Protein AF-0000000070301299 (afdb_homodimer)

Nearest PDB structures (foldseek):
  3oa4-assembly1_A-2  TM=9.854E-01  e=1.303E-19  Halalkalibacterium halodurans C-125
  6xbv-assembly1_A-2  TM=9.661E-01  e=1.821E-15  Streptomyces coelicolor A3(2)
  6wf7-assembly1_A  TM=9.642E-01  e=2.446E-15  Streptomyces coelicolor A3(2)
  6xbr-assembly1_A-2  TM=9.654E-01  e=3.283E-15  Streptomyces coelicolor A3(2)
  6bu2-assembly1_A  TM=9.524E-01  e=2.164E-14  Mycobacterium tuberculosis H37Rv

Organism: Porphyromonas gingivalis (strain ATCC BAA-308 / W83) (NCBI:txid242619)

InterPro domains:
  IPR017515 Methylmalonyl-CoA epimerase [TIGR03081] (5-131)
  IPR017515 Methylmalonyl-CoA epimerase [cd07249] (6-132)
  IPR029068 Glyoxalase/Bleomycin resistance protein/Dihydroxybiphenyl dioxygenase [G3DSA:3.10.180.10] (1-133)
  IPR029068 Glyoxalase/Bleomycin resistance protein/Dihydroxybiphenyl dioxygenase [SSF54593] (1-132)
  IPR037523 Vicinal oxygen chelate (VOC), core domain [PS51819] (5-133)
  IPR051785 Methylmalonyl-CoA/ethylmalonyl-CoA epimerase [PTHR43048] (3-133)

Radius of gyration: 17.55 Å; Cα contacts (8 Å, |Δi|>4): 688; chains: 2; bounding box: 42×46×41 Å

Structure (mmCIF, N/CA/C/O backbone):
data_AF-0000000070301299-model_v1
#
loop_
_entity.id
_entity.type
_entity.pdbx_description
1 polymer 'Glyoxalase family protein'
#
loop_
_atom_site.group_PDB
_atom_site.id
_atom_site.type_symbol
_atom_site.label_atom_id
_atom_site.label_alt_id
_atom_site.label_comp_id
_atom_site.label_asym_id
_atom_site.label_entity_id
_atom_site.label_seq_id
_atom_site.pdbx_PDB_ins_code
_atom_site.Cartn_x
_atom_site.Cartn_y
_atom_site.Cartn_z
_atom_site.occupancy
_atom_site.B_iso_or_equiv
_atom_site.auth_seq_id
_atom_site.auth_comp_id
_atom_site.auth_asym_id
_atom_site.auth_atom_id
_atom_site.pdbx_PDB_model_num
ATOM 1 N N . MET A 1 1 ? -4.895 -19.422 0.854 1 90.94 1 MET A N 1
ATOM 2 C CA . MET A 1 1 ? -3.496 -19.125 1.152 1 90.94 1 MET A CA 1
ATOM 3 C C . MET A 1 1 ? -3.348 -18.562 2.561 1 90.94 1 MET A C 1
ATOM 5 O O . MET A 1 1 ? -4.27 -17.938 3.084 1 90.94 1 MET A O 1
ATOM 9 N N . ASN A 1 2 ? -2.285 -18.891 3.268 1 92.25 2 ASN A N 1
ATOM 10 C CA . ASN A 1 2 ? -1.99 -18.359 4.594 1 92.25 2 ASN A CA 1
ATOM 11 C C . ASN A 1 2 ? -0.965 -17.234 4.535 1 92.25 2 ASN A C 1
ATOM 13 O O . ASN A 1 2 ? 0.228 -17.484 4.348 1 92.25 2 ASN A O 1
ATOM 17 N N . LEU A 1 3 ? -1.456 -16.016 4.688 1 97.88 3 LEU A N 1
ATOM 18 C CA . LEU A 1 3 ? -0.578 -14.852 4.672 1 97.88 3 LEU A CA 1
ATOM 19 C C . LEU A 1 3 ? -0.084 -14.523 6.078 1 97.88 3 LEU A C 1
ATOM 21 O O . LEU A 1 3 ? -0.871 -14.508 7.027 1 97.88 3 LEU A O 1
ATOM 25 N N . SER A 1 4 ? 1.164 -14.312 6.242 1 97.88 4 SER A N 1
ATOM 26 C CA . SER A 1 4 ? 1.664 -13.953 7.562 1 97.88 4 SER A CA 1
ATOM 27 C C . SER A 1 4 ? 1.607 -12.445 7.781 1 97.88 4 SER A C 1
ATOM 29 O O . SER A 1 4 ? 1.189 -11.977 8.844 1 97.88 4 SER A O 1
ATOM 31 N N . HIS A 1 5 ? 2.061 -11.625 6.867 1 98.5 5 HIS A N 1
ATOM 32 C CA . HIS A 1 5 ? 2.1 -10.172 6.914 1 98.5 5 HIS A CA 1
ATOM 33 C C . HIS A 1 5 ? 2.33 -9.578 5.527 1 98.5 5 HIS A C 1
ATOM 35 O O . HIS A 1 5 ? 2.5 -10.312 4.555 1 98.5 5 HIS A O 1
ATOM 41 N N . ILE A 1 6 ? 2.119 -8.289 5.395 1 98.81 6 ILE A N 1
ATOM 42 C CA . ILE A 1 6 ? 2.572 -7.594 4.195 1 98.81 6 ILE A CA 1
ATOM 43 C C . ILE A 1 6 ? 4.09 -7.434 4.23 1 98.81 6 ILE A C 1
ATOM 45 O O . ILE A 1 6 ? 4.629 -6.734 5.09 1 98.81 6 ILE A O 1
ATOM 49 N N . GLU A 1 7 ? 4.734 -8.164 3.32 1 98.75 7 GLU A N 1
ATOM 50 C CA . GLU A 1 7 ? 6.195 -8.148 3.291 1 98.75 7 GLU A CA 1
ATOM 51 C C . GLU A 1 7 ? 6.727 -6.785 2.863 1 98.75 7 GLU A C 1
ATOM 53 O O . GLU A 1 7 ? 7.641 -6.242 3.488 1 98.75 7 GLU A O 1
ATOM 58 N N . HIS A 1 8 ? 6.203 -6.25 1.805 1 98.81 8 HIS A N 1
ATOM 59 C CA . HIS A 1 8 ? 6.605 -4.91 1.391 1 98.81 8 HIS A CA 1
ATOM 60 C C . HIS A 1 8 ? 5.555 -4.27 0.489 1 98.81 8 HIS A C 1
ATOM 62 O O . HIS A 1 8 ? 4.695 -4.965 -0.06 1 98.81 8 HIS A O 1
ATOM 68 N N . LEU A 1 9 ? 5.594 -2.945 0.42 1 98.94 9 LEU A N 1
ATOM 69 C CA . LEU A 1 9 ? 4.91 -2.133 -0.582 1 98.94 9 LEU A CA 1
ATOM 70 C C . LEU A 1 9 ? 5.898 -1.609 -1.619 1 98.94 9 LEU A C 1
ATOM 72 O O . LEU A 1 9 ? 6.863 -0.925 -1.273 1 98.94 9 LEU A O 1
ATOM 76 N N . GLY A 1 10 ? 5.672 -1.981 -2.902 1 98.81 10 GLY A N 1
ATOM 77 C CA . GLY A 1 10 ? 6.48 -1.401 -3.965 1 98.81 10 GLY A CA 1
ATOM 78 C C . GLY A 1 10 ? 6.02 -0.015 -4.375 1 98.81 10 GLY A C 1
ATOM 79 O O . GLY A 1 10 ? 4.84 0.194 -4.66 1 98.81 10 GLY A O 1
ATOM 80 N N . ILE A 1 11 ? 6.898 0.906 -4.375 1 98.94 11 ILE A N 1
ATOM 81 C CA . ILE A 1 11 ? 6.625 2.277 -4.789 1 98.94 11 ILE A CA 1
ATOM 82 C C . ILE A 1 11 ? 7.535 2.66 -5.953 1 98.94 11 ILE A C 1
ATOM 84 O O . ILE A 1 11 ? 8.766 2.631 -5.82 1 98.94 11 ILE A O 1
ATOM 88 N N . ALA A 1 12 ? 6.922 2.975 -7.086 1 98.88 12 ALA A N 1
ATOM 89 C CA . ALA A 1 12 ? 7.676 3.393 -8.266 1 98.88 12 ALA A CA 1
ATOM 90 C C . ALA A 1 12 ? 8.117 4.848 -8.148 1 98.88 12 ALA A C 1
ATOM 92 O O . ALA A 1 12 ? 7.289 5.734 -7.914 1 98.88 12 ALA A O 1
ATOM 93 N N . VAL A 1 13 ? 9.344 5.117 -8.25 1 98.88 13 VAL A N 1
ATOM 94 C CA . VAL A 1 13 ? 9.898 6.465 -8.227 1 98.88 13 VAL A CA 1
ATOM 95 C C . VAL A 1 13 ? 10.828 6.668 -9.422 1 98.88 13 VAL A C 1
ATOM 97 O O . VAL A 1 13 ? 11.445 5.719 -9.898 1 98.88 13 VAL A O 1
ATOM 100 N N . LYS A 1 14 ? 10.953 7.906 -9.875 1 98.5 14 LYS A N 1
ATOM 101 C CA . LYS A 1 14 ? 11.867 8.219 -10.969 1 98.5 14 LYS A CA 1
ATOM 102 C C . LYS A 1 14 ? 13.32 8.117 -10.516 1 98.5 14 LYS A C 1
ATOM 104 O O . LYS A 1 14 ? 14.188 7.703 -11.289 1 98.5 14 LYS A O 1
ATOM 109 N N . SER A 1 15 ? 13.547 8.531 -9.273 1 98.69 15 SER A N 1
ATOM 110 C CA . SER A 1 15 ? 14.891 8.562 -8.695 1 98.69 15 SER A CA 1
ATOM 111 C C . SER A 1 15 ? 14.844 8.305 -7.191 1 98.69 15 SER A C 1
ATOM 113 O O . SER A 1 15 ? 14.148 9.008 -6.457 1 98.69 15 SER A O 1
ATOM 115 N N . ILE A 1 16 ? 15.594 7.246 -6.77 1 98.81 16 ILE A N 1
ATOM 116 C CA . ILE A 1 16 ? 15.703 6.949 -5.344 1 98.81 16 ILE A CA 1
ATOM 117 C C . ILE A 1 16 ? 16.359 8.125 -4.621 1 98.81 16 ILE A C 1
ATOM 119 O O . ILE A 1 16 ? 15.891 8.539 -3.557 1 98.81 16 ILE A O 1
ATOM 123 N N . GLU A 1 17 ? 17.344 8.664 -5.223 1 98.5 17 GLU A N 1
ATOM 124 C CA . GLU A 1 17 ? 18.062 9.797 -4.637 1 98.5 17 GLU A CA 1
ATOM 125 C C . GLU A 1 17 ? 17.125 10.977 -4.395 1 98.5 17 GLU A C 1
ATOM 127 O O . GLU A 1 17 ? 17.188 11.625 -3.348 1 98.5 17 GLU A O 1
ATOM 132 N N . GLU A 1 18 ? 16.25 11.227 -5.312 1 98.38 18 GLU A N 1
ATOM 133 C CA . GLU A 1 18 ? 15.328 12.352 -5.207 1 98.38 18 GLU A CA 1
ATOM 134 C C . GLU A 1 18 ? 14.188 12.039 -4.242 1 98.38 18 GLU A C 1
ATOM 136 O O . GLU A 1 18 ? 13.625 12.953 -3.629 1 98.38 18 GLU A O 1
ATOM 141 N N . ALA A 1 19 ? 13.852 10.789 -4.09 1 98.69 19 ALA A N 1
ATOM 142 C CA . ALA A 1 19 ? 12.695 10.391 -3.289 1 98.69 19 ALA A CA 1
ATOM 143 C C . ALA A 1 19 ? 13.07 10.234 -1.818 1 98.69 19 ALA A C 1
ATOM 145 O O . ALA A 1 19 ? 12.266 10.531 -0.93 1 98.69 19 ALA A O 1
ATOM 146 N N . LEU A 1 20 ? 14.297 9.852 -1.502 1 98.62 20 LEU A N 1
ATOM 147 C CA . LEU A 1 20 ? 14.703 9.414 -0.169 1 98.62 20 LEU A CA 1
ATOM 148 C C . LEU A 1 20 ? 14.539 10.547 0.842 1 98.62 20 LEU A C 1
ATOM 150 O O . LEU A 1 20 ? 14.141 10.312 1.984 1 98.62 20 LEU A O 1
ATOM 154 N N . PRO A 1 21 ? 14.781 11.82 0.453 1 98.25 21 PRO A N 1
ATOM 155 C CA . PRO A 1 21 ? 14.625 12.891 1.436 1 98.25 21 PRO A CA 1
ATOM 156 C C . PRO A 1 21 ? 13.211 12.969 2.008 1 98.25 21 PRO A C 1
ATOM 158 O O . PRO A 1 21 ? 13.039 13.25 3.197 1 98.25 21 PRO A O 1
ATOM 161 N N . TYR A 1 22 ? 12.18 12.703 1.26 1 98.69 22 TYR A N 1
ATOM 162 C CA . TYR A 1 22 ? 10.812 12.672 1.784 1 98.69 22 TYR A CA 1
ATOM 163 C C . TYR A 1 22 ? 10.656 11.586 2.836 1 98.69 22 TYR A C 1
ATOM 165 O O . TYR A 1 22 ? 10.125 11.828 3.922 1 98.69 22 TYR A O 1
ATOM 173 N N . TYR A 1 23 ? 11.133 10.414 2.525 1 98.75 23 TYR A N 1
ATOM 174 C CA . TYR A 1 23 ? 10.938 9.273 3.412 1 98.75 23 TYR A CA 1
ATOM 175 C C . TYR A 1 23 ? 11.812 9.391 4.652 1 98.75 23 TYR A C 1
ATOM 177 O O . TYR A 1 23 ? 11.375 9.062 5.762 1 98.75 23 TYR A O 1
ATOM 185 N N . GLU A 1 24 ? 13.047 9.875 4.457 1 98.44 24 GLU A N 1
ATOM 186 C CA . GLU A 1 24 ? 13.977 9.938 5.586 1 98.44 24 GLU A CA 1
ATOM 187 C C . GLU A 1 24 ? 13.75 11.195 6.418 1 98.44 24 GLU A C 1
ATOM 189 O O . GLU A 1 24 ? 13.586 11.117 7.637 1 98.44 24 GLU A O 1
ATOM 194 N N . ASN A 1 25 ? 13.648 12.352 5.766 1 98.12 25 ASN A N 1
ATOM 195 C CA . ASN A 1 25 ? 13.641 13.617 6.492 1 98.12 25 ASN A CA 1
ATOM 196 C C . ASN A 1 25 ? 12.234 14 6.941 1 98.12 25 ASN A C 1
ATOM 198 O O . ASN A 1 25 ? 12.062 14.664 7.969 1 98.12 25 ASN A O 1
ATOM 202 N N . VAL A 1 26 ? 11.25 13.609 6.172 1 98.44 26 VAL A N 1
ATOM 203 C CA . VAL A 1 26 ? 9.891 13.992 6.523 1 98.44 26 VAL A CA 1
ATOM 204 C C . VAL A 1 26 ? 9.242 12.883 7.355 1 98.44 26 VAL A C 1
ATOM 206 O O . VAL A 1 26 ? 8.75 13.133 8.453 1 98.44 26 VAL A O 1
ATOM 209 N N . LEU A 1 27 ? 9.32 11.641 6.887 1 98.56 27 LEU A N 1
ATOM 210 C CA . LEU A 1 27 ? 8.633 10.555 7.57 1 98.56 27 LEU A CA 1
ATOM 211 C C . LEU A 1 27 ? 9.5 9.969 8.68 1 98.56 27 LEU A C 1
ATOM 213 O O . LEU A 1 27 ? 9.016 9.219 9.523 1 98.56 27 LEU A O 1
ATOM 217 N N . GLY A 1 28 ? 10.812 10.273 8.633 1 98.12 28 GLY A N 1
ATOM 218 C CA . GLY A 1 28 ? 11.703 9.852 9.695 1 98.12 28 GLY A CA 1
ATOM 219 C C . GLY A 1 28 ? 12.18 8.414 9.547 1 98.12 28 GLY A C 1
ATOM 220 O O . GLY A 1 28 ? 12.625 7.797 10.508 1 98.12 28 GLY A O 1
ATOM 221 N N . LEU A 1 29 ? 12.055 7.871 8.398 1 98.44 29 LEU A N 1
ATOM 222 C CA . LEU A 1 29 ? 12.477 6.496 8.148 1 98.44 29 LEU A CA 1
ATOM 223 C C . LEU A 1 29 ? 13.969 6.434 7.84 1 98.44 29 LEU A C 1
ATOM 225 O O . LEU A 1 29 ? 14.617 7.469 7.664 1 98.44 29 LEU A O 1
ATOM 229 N N . LYS A 1 30 ? 14.461 5.215 7.922 1 98.19 30 LYS A N 1
ATOM 230 C CA . LYS A 1 30 ? 15.867 4.996 7.598 1 98.19 30 LYS A CA 1
ATOM 231 C C . LYS A 1 30 ? 16.031 3.961 6.492 1 98.19 30 LYS A C 1
ATOM 233 O O . LYS A 1 30 ? 15.578 2.82 6.633 1 98.19 30 LYS A O 1
ATOM 238 N N . CYS A 1 31 ? 16.609 4.398 5.418 1 98.69 31 CYS A N 1
ATOM 239 C CA . CYS A 1 31 ? 16.953 3.451 4.367 1 98.69 31 CYS A CA 1
ATOM 240 C C . CYS A 1 31 ? 18.094 2.541 4.812 1 98.69 31 CYS A C 1
ATOM 242 O O . CYS A 1 31 ? 19.156 3.02 5.219 1 98.69 31 CYS A O 1
ATOM 244 N N . TYR A 1 32 ? 17.922 1.221 4.723 1 98.56 32 TYR A N 1
ATOM 245 C CA . TYR A 1 32 ? 18.953 0.344 5.27 1 98.56 32 TYR A CA 1
ATOM 246 C C . TYR A 1 32 ? 19.656 -0.433 4.16 1 98.56 32 TYR A C 1
ATOM 248 O O . TYR A 1 32 ? 20.672 -1.085 4.402 1 98.56 32 TYR A O 1
ATOM 256 N N . SER A 1 33 ? 19.172 -0.345 2.928 1 98.06 33 SER A N 1
ATOM 257 C CA . SER A 1 33 ? 19.766 -1.084 1.821 1 98.06 33 SER A CA 1
ATOM 258 C C . SER A 1 33 ? 19.359 -0.495 0.476 1 98.06 33 SER A C 1
ATOM 260 O O . SER A 1 33 ? 18.203 -0.068 0.303 1 98.06 33 SER A O 1
ATOM 262 N N . ILE A 1 34 ? 20.25 -0.363 -0.385 1 98 34 ILE A N 1
ATOM 263 C CA . ILE A 1 34 ? 20.016 -0.079 -1.796 1 98 34 ILE A CA 1
ATOM 264 C C . ILE A 1 34 ? 20.672 -1.152 -2.656 1 98 34 ILE A C 1
ATOM 266 O O . ILE A 1 34 ? 21.844 -1.467 -2.471 1 98 34 ILE A O 1
ATOM 270 N N . GLU A 1 35 ? 19.906 -1.698 -3.504 1 96.69 35 GLU A N 1
ATOM 271 C CA . GLU A 1 35 ? 20.438 -2.783 -4.32 1 96.69 35 GLU A CA 1
ATOM 272 C C . GLU A 1 35 ? 19.938 -2.688 -5.758 1 96.69 35 GLU A C 1
ATOM 274 O O . GLU A 1 35 ? 18.875 -2.121 -6.016 1 96.69 35 GLU A O 1
ATOM 279 N N . GLU A 1 36 ? 20.719 -3.217 -6.633 1 96.69 36 GLU A N 1
ATOM 280 C CA . GLU A 1 36 ? 20.281 -3.35 -8.016 1 96.69 36 GLU A CA 1
ATOM 281 C C . GLU A 1 36 ? 19.797 -4.77 -8.312 1 96.69 36 GLU A C 1
ATOM 283 O O . GLU A 1 36 ? 20.406 -5.742 -7.848 1 96.69 36 GLU A O 1
ATOM 288 N N . VAL A 1 37 ? 18.688 -4.828 -9.008 1 95.38 37 VAL A N 1
ATOM 289 C CA . VAL A 1 37 ? 18.156 -6.098 -9.492 1 95.38 37 VAL A CA 1
ATOM 290 C C . VAL A 1 37 ? 18.125 -6.102 -11.016 1 95.38 37 VAL A C 1
ATOM 292 O O . VAL A 1 37 ? 17.078 -5.871 -11.633 1 95.38 37 VAL A O 1
ATOM 295 N N . PRO A 1 38 ? 19.219 -6.516 -11.656 1 95.62 38 PRO A N 1
ATOM 296 C CA . PRO A 1 38 ? 19.375 -6.371 -13.109 1 95.62 38 PRO A CA 1
ATOM 297 C C . PRO A 1 38 ? 18.281 -7.098 -13.891 1 95.62 38 PRO A C 1
ATOM 299 O O . PRO A 1 38 ? 17.781 -6.566 -14.883 1 95.62 38 PRO A O 1
ATOM 302 N N . ASP A 1 39 ? 17.938 -8.219 -13.445 1 93.19 39 ASP A N 1
ATOM 303 C CA . ASP A 1 39 ? 16.953 -9.023 -14.148 1 93.19 39 ASP A CA 1
ATOM 304 C C . ASP A 1 39 ? 15.602 -8.297 -14.219 1 93.19 39 ASP A C 1
ATOM 306 O O . ASP A 1 39 ? 14.836 -8.492 -15.164 1 93.19 39 ASP A O 1
ATOM 310 N N . GLN A 1 40 ? 15.328 -7.445 -13.258 1 94.44 40 GLN A N 1
ATOM 311 C CA . GLN A 1 40 ? 14.078 -6.703 -13.211 1 94.44 40 GLN A CA 1
ATOM 312 C C . GLN A 1 40 ? 14.266 -5.27 -13.703 1 94.44 40 GLN A C 1
ATOM 314 O O . GLN A 1 40 ? 13.305 -4.504 -13.789 1 94.44 40 GLN A O 1
ATOM 319 N N . LYS A 1 41 ? 15.484 -4.93 -14 1 97.62 41 LYS A N 1
ATOM 320 C CA . LYS A 1 41 ? 15.859 -3.617 -14.516 1 97.62 41 LYS A CA 1
ATOM 321 C C . LYS A 1 41 ? 15.453 -2.506 -13.555 1 97.62 41 LYS A C 1
ATOM 323 O O . LYS A 1 41 ? 14.852 -1.509 -13.969 1 97.62 41 LYS A O 1
ATOM 328 N N . VAL A 1 42 ? 15.734 -2.752 -12.266 1 98.38 42 VAL A N 1
ATOM 329 C CA . VAL A 1 42 ? 15.422 -1.737 -11.266 1 98.38 42 VAL A CA 1
ATOM 330 C C . VAL A 1 42 ? 16.562 -1.64 -10.25 1 98.38 42 VAL A C 1
ATOM 332 O O . VAL A 1 42 ? 17.359 -2.564 -10.117 1 98.38 42 VAL A O 1
ATOM 335 N N . ARG A 1 43 ? 16.734 -0.484 -9.641 1 98.5 43 ARG A N 1
ATOM 336 C CA . ARG A 1 43 ? 17.359 -0.292 -8.336 1 98.5 43 ARG A CA 1
ATOM 337 C C . ARG A 1 43 ? 16.312 -0.153 -7.238 1 98.5 43 ARG A C 1
ATOM 339 O O . ARG A 1 43 ? 15.281 0.498 -7.434 1 98.5 43 ARG A O 1
ATOM 346 N N . THR A 1 44 ? 16.562 -0.789 -6.125 1 98.69 44 THR A N 1
ATOM 347 C CA . THR A 1 44 ? 15.57 -0.744 -5.051 1 98.69 44 THR A CA 1
ATOM 348 C C . THR A 1 44 ? 16.188 -0.172 -3.775 1 98.69 44 THR A C 1
ATOM 350 O O . THR A 1 44 ? 17.375 -0.348 -3.521 1 98.69 44 THR A O 1
ATOM 353 N N . ALA A 1 45 ? 15.477 0.576 -3.033 1 98.88 45 ALA A N 1
ATOM 354 C CA . ALA A 1 45 ? 15.789 1.031 -1.681 1 98.88 45 ALA A CA 1
ATOM 355 C C . ALA A 1 45 ? 14.766 0.504 -0.674 1 98.88 45 ALA A C 1
ATOM 357 O O . ALA A 1 45 ? 13.57 0.481 -0.952 1 98.88 45 ALA A O 1
ATOM 358 N N . PHE A 1 46 ? 15.25 0.144 0.513 1 98.88 46 PHE A N 1
ATOM 359 C CA . PHE A 1 46 ? 14.375 -0.49 1.488 1 98.88 46 PHE A CA 1
ATOM 360 C C . PHE A 1 46 ? 14.375 0.285 2.801 1 98.88 46 PHE A C 1
ATOM 362 O O . PHE A 1 46 ? 15.422 0.744 3.258 1 98.88 46 PHE A O 1
ATOM 369 N N . MET A 1 47 ? 13.195 0.464 3.369 1 98.75 47 MET A N 1
ATOM 370 C CA . MET A 1 47 ? 12.945 1.005 4.699 1 98.75 47 MET A CA 1
ATOM 371 C C . MET A 1 47 ? 11.93 0.149 5.449 1 98.75 47 MET A C 1
ATOM 373 O O . MET A 1 47 ? 11.016 -0.412 4.844 1 98.75 47 MET A O 1
ATOM 377 N N . MET A 1 48 ? 12.109 0.08 6.715 1 98.5 48 MET A N 1
ATOM 378 C CA . MET A 1 48 ? 11.188 -0.683 7.547 1 98.5 48 MET A CA 1
ATOM 379 C C . MET A 1 48 ? 10.227 0.245 8.281 1 98.5 48 MET A C 1
ATOM 381 O O . MET A 1 48 ? 10.648 1.258 8.844 1 98.5 48 MET A O 1
ATOM 385 N N . VAL A 1 49 ? 9 -0.044 8.266 1 98.44 49 VAL A N 1
ATOM 386 C CA . VAL A 1 49 ? 7.973 0.611 9.062 1 98.44 49 VAL A CA 1
ATOM 387 C C . VAL A 1 49 ? 7.148 -0.439 9.805 1 98.44 49 VAL A C 1
ATOM 389 O O . VAL A 1 49 ? 6.25 -1.056 9.227 1 98.44 49 VAL A O 1
ATOM 392 N N . GLY A 1 50 ? 7.336 -0.601 11.125 1 98 50 GLY A N 1
ATOM 393 C CA . GLY A 1 50 ? 6.73 -1.732 11.812 1 98 50 GLY A CA 1
ATOM 394 C C . GLY A 1 50 ? 7.125 -3.07 11.219 1 98 50 GLY A C 1
ATOM 395 O O . GLY A 1 50 ? 8.312 -3.381 11.102 1 98 50 GLY A O 1
ATOM 396 N N . GLN A 1 51 ? 6.176 -3.84 10.719 1 98.31 51 GLN A N 1
ATOM 397 C CA . GLN A 1 51 ? 6.406 -5.18 10.195 1 98.31 51 GLN A CA 1
ATOM 398 C C . GLN A 1 51 ? 6.508 -5.164 8.672 1 98.31 51 GLN A C 1
ATOM 400 O O . GLN A 1 51 ? 6.777 -6.195 8.055 1 98.31 51 GLN A O 1
ATOM 405 N N . THR A 1 52 ? 6.281 -4.031 8.055 1 98.75 52 THR A N 1
ATOM 406 C CA . THR A 1 52 ? 6.191 -3.939 6.598 1 98.75 52 THR A CA 1
ATOM 407 C C . THR A 1 52 ? 7.328 -3.092 6.039 1 98.75 52 THR A C 1
ATOM 409 O O . THR A 1 52 ? 7.664 -2.045 6.598 1 98.75 52 THR A O 1
ATOM 412 N N . LYS A 1 53 ? 7.871 -3.529 4.906 1 98.62 53 LYS A N 1
ATOM 413 C CA . LYS A 1 53 ? 8.891 -2.73 4.238 1 98.62 53 LYS A CA 1
ATOM 414 C C . LYS A 1 53 ? 8.273 -1.809 3.189 1 98.62 53 LYS A C 1
ATOM 416 O O . LYS A 1 53 ? 7.301 -2.178 2.529 1 98.62 53 LYS A O 1
ATOM 421 N N . LEU A 1 54 ? 8.828 -0.625 3.061 1 98.88 54 LEU A N 1
ATOM 422 C CA . LEU A 1 54 ? 8.68 0.169 1.845 1 98.88 54 LEU A CA 1
ATOM 423 C C . LEU A 1 54 ? 9.836 -0.099 0.881 1 98.88 54 LEU A C 1
ATOM 425 O O . LEU A 1 54 ? 11 -0.043 1.272 1 98.88 54 LEU A O 1
ATOM 429 N N . GLU A 1 55 ? 9.523 -0.446 -0.293 1 98.88 55 GLU A N 1
ATOM 430 C CA . GLU A 1 55 ? 10.492 -0.678 -1.361 1 98.88 55 GLU A CA 1
ATOM 431 C C . GLU A 1 55 ? 10.352 0.363 -2.469 1 98.88 55 GLU A C 1
ATOM 433 O O . GLU A 1 55 ? 9.391 0.332 -3.238 1 98.88 55 GLU A O 1
ATOM 438 N N . LEU A 1 56 ? 11.289 1.299 -2.52 1 98.88 56 LEU A N 1
ATOM 439 C CA . LEU A 1 56 ? 11.336 2.203 -3.662 1 98.88 56 LEU A CA 1
ATOM 440 C C . LEU A 1 56 ? 11.961 1.518 -4.871 1 98.88 56 LEU A C 1
ATOM 442 O O . LEU A 1 56 ? 12.984 0.835 -4.746 1 98.88 56 LEU A O 1
ATOM 446 N N . LEU A 1 57 ? 11.328 1.65 -6.02 1 98.88 57 LEU A N 1
ATOM 447 C CA . LEU A 1 57 ? 11.797 1.035 -7.254 1 98.88 57 LEU A CA 1
ATOM 448 C C . LEU A 1 57 ? 12.125 2.096 -8.305 1 98.88 57 LEU A C 1
ATOM 450 O O . LEU A 1 57 ? 11.234 2.793 -8.781 1 98.88 57 LEU A O 1
ATOM 454 N N . GLU A 1 58 ? 13.359 2.258 -8.625 1 98.88 58 GLU A N 1
ATOM 455 C CA . GLU A 1 58 ? 13.852 3.129 -9.68 1 98.88 58 GLU A CA 1
ATOM 456 C C . GLU A 1 58 ? 14.219 2.328 -10.93 1 98.88 58 GLU A C 1
ATOM 458 O O . GLU A 1 58 ? 15.055 1.425 -10.875 1 98.88 58 GLU A O 1
ATOM 463 N N . PRO A 1 59 ? 13.547 2.662 -12.07 1 98.81 59 PRO A N 1
ATOM 464 C CA . PRO A 1 59 ? 13.898 1.925 -13.281 1 98.81 59 PRO A CA 1
ATOM 465 C C . PRO A 1 59 ? 15.312 2.229 -13.773 1 98.81 59 PRO A C 1
ATOM 467 O O . PRO A 1 59 ? 15.773 3.371 -13.672 1 98.81 59 PRO A O 1
ATOM 470 N N . THR A 1 60 ? 15.977 1.194 -14.305 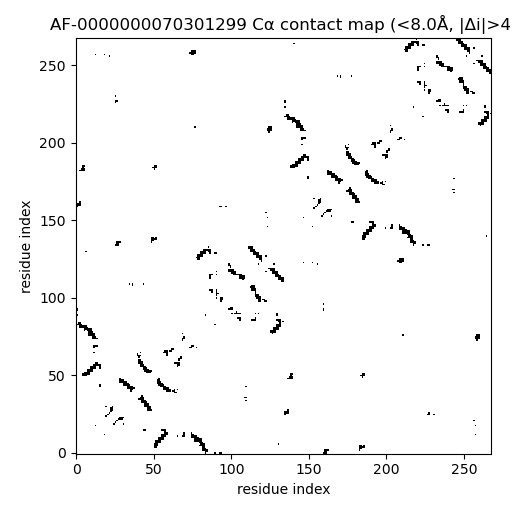1 98.38 60 THR A N 1
ATOM 471 C CA . THR A 1 60 ? 17.312 1.385 -14.836 1 98.38 60 THR A CA 1
ATOM 472 C C . THR A 1 60 ? 17.312 1.32 -16.359 1 98.38 60 THR A C 1
ATOM 474 O O . THR A 1 60 ? 18.359 1.376 -17 1 98.38 60 THR A O 1
ATOM 477 N N . SER A 1 61 ? 16.203 1.087 -16.906 1 97.94 61 SER A N 1
ATOM 478 C CA . SER A 1 61 ? 15.984 1.063 -18.344 1 97.94 61 SER A CA 1
ATOM 479 C C . SER A 1 61 ? 14.555 1.466 -18.703 1 97.94 61 SER A C 1
ATOM 481 O O . SER A 1 61 ? 13.641 1.311 -17.875 1 97.94 61 SER A O 1
ATOM 483 N N . ASP A 1 62 ? 14.344 1.929 -19.906 1 97.12 62 ASP A N 1
ATOM 484 C CA . ASP A 1 62 ? 13 2.283 -20.375 1 97.12 62 ASP A CA 1
ATOM 485 C C . ASP A 1 62 ? 12.133 1.04 -20.547 1 97.12 62 ASP A C 1
ATOM 487 O O . ASP A 1 62 ? 10.906 1.14 -20.641 1 97.12 62 ASP A O 1
ATOM 491 N N . GLU A 1 63 ? 12.789 -0.095 -20.594 1 96.69 63 GLU A N 1
ATOM 492 C CA . GLU A 1 63 ? 12.078 -1.352 -20.812 1 96.69 63 GLU A CA 1
ATOM 493 C C . GLU A 1 63 ? 11.594 -1.938 -19.484 1 96.69 63 GLU A C 1
ATOM 495 O O . GLU A 1 63 ? 10.844 -2.916 -19.484 1 96.69 63 GLU A O 1
ATOM 500 N N . SER A 1 64 ? 11.992 -1.341 -18.438 1 97.19 64 SER A N 1
ATOM 501 C CA . SER A 1 64 ? 11.57 -1.788 -17.125 1 97.19 64 SER A CA 1
ATOM 502 C C . SER A 1 64 ? 10.062 -1.659 -16.953 1 97.19 64 SER A C 1
ATOM 504 O O . SER A 1 64 ? 9.477 -0.641 -17.328 1 97.19 64 SER A O 1
ATOM 506 N N . PRO A 1 65 ? 9.445 -2.701 -16.344 1 96.94 65 PRO A N 1
ATOM 507 C CA . PRO A 1 65 ? 8.023 -2.537 -16.031 1 96.94 65 PRO A CA 1
ATOM 508 C C . PRO A 1 65 ? 7.742 -1.293 -15.195 1 96.94 65 PRO A C 1
ATOM 510 O O . PRO A 1 65 ? 6.691 -0.665 -15.344 1 96.94 65 PRO A O 1
ATOM 513 N N . ILE A 1 66 ? 8.656 -0.887 -14.375 1 98.62 66 ILE A N 1
ATOM 514 C CA . ILE A 1 66 ? 8.508 0.3 -13.539 1 98.62 66 ILE A CA 1
ATOM 515 C C . ILE A 1 66 ? 8.531 1.553 -14.406 1 98.62 66 ILE A C 1
ATOM 517 O O . ILE A 1 66 ? 7.758 2.484 -14.188 1 98.62 66 ILE A O 1
ATOM 521 N N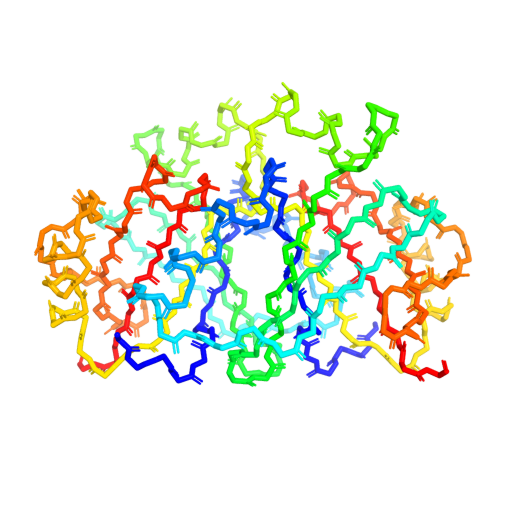 . ALA A 1 67 ? 9.43 1.564 -15.398 1 98.69 67 ALA A N 1
ATOM 522 C CA . ALA A 1 67 ? 9.469 2.697 -16.312 1 98.69 67 ALA A CA 1
ATOM 523 C C . ALA A 1 67 ? 8.141 2.867 -17.047 1 98.69 67 ALA A C 1
ATOM 525 O O . ALA A 1 67 ? 7.625 3.982 -17.156 1 98.69 67 ALA A O 1
ATOM 526 N N . LYS A 1 68 ? 7.621 1.812 -17.484 1 98.19 68 LYS A N 1
ATOM 527 C CA . LYS A 1 68 ? 6.344 1.846 -18.203 1 98.19 68 LYS A CA 1
ATOM 528 C C . LYS A 1 68 ? 5.219 2.314 -17.281 1 98.19 68 LYS A C 1
ATOM 530 O O . LYS A 1 68 ? 4.348 3.08 -17.703 1 98.19 68 LYS A O 1
ATOM 535 N N . PHE A 1 69 ? 5.234 1.836 -16.094 1 98.25 69 PHE A N 1
ATOM 536 C CA . PHE A 1 69 ? 4.25 2.244 -15.109 1 98.25 69 PHE A CA 1
ATOM 537 C C . PHE A 1 69 ? 4.293 3.752 -14.891 1 98.25 69 PHE A C 1
ATOM 539 O O . PHE A 1 69 ? 3.256 4.418 -14.922 1 98.25 69 PHE A O 1
ATOM 546 N N . ILE A 1 70 ? 5.48 4.27 -14.68 1 98.44 70 ILE A N 1
ATOM 547 C CA . ILE A 1 70 ? 5.641 5.691 -14.398 1 98.44 70 ILE A CA 1
ATOM 548 C C . ILE A 1 70 ? 5.184 6.512 -15.602 1 98.44 70 ILE A C 1
ATOM 550 O O . ILE A 1 70 ? 4.547 7.555 -15.445 1 98.44 70 ILE A O 1
ATOM 554 N N . GLU A 1 71 ? 5.5 6.004 -16.734 1 98.19 71 GLU A N 1
ATOM 555 C CA . GLU A 1 71 ? 5.082 6.688 -17.953 1 98.19 71 GLU A CA 1
ATOM 556 C C . GLU A 1 71 ? 3.562 6.77 -18.047 1 98.19 71 GLU A C 1
ATOM 558 O O . GLU A 1 71 ? 3.016 7.805 -18.453 1 98.19 71 GLU A O 1
ATOM 563 N N . LYS A 1 72 ? 2.93 5.762 -17.688 1 96.69 72 LYS A N 1
ATOM 564 C CA . LYS A 1 72 ? 1.483 5.648 -17.859 1 96.69 72 LYS A CA 1
ATOM 565 C C . LYS A 1 72 ? 0.742 6.316 -16.703 1 96.69 72 LYS A C 1
ATOM 567 O O . LYS A 1 72 ? -0.297 6.949 -16.906 1 96.69 72 LYS A O 1
ATOM 572 N N . ARG A 1 73 ? 1.289 6.246 -15.438 1 96.56 73 ARG A N 1
ATOM 573 C CA . ARG A 1 73 ? 0.482 6.586 -14.273 1 96.56 73 ARG A CA 1
ATOM 574 C C . ARG A 1 73 ? 1.183 7.625 -13.406 1 96.56 73 ARG A C 1
ATOM 576 O O . ARG A 1 73 ? 0.575 8.195 -12.492 1 96.56 73 ARG A O 1
ATOM 583 N N . GLY A 1 74 ? 2.461 7.898 -13.742 1 97.81 74 GLY A N 1
ATOM 584 C CA . GLY A 1 74 ? 3.264 8.695 -12.828 1 97.81 74 GLY A CA 1
ATOM 585 C C . GLY A 1 74 ? 3.818 7.887 -11.672 1 97.81 74 GLY A C 1
ATOM 586 O O . GLY A 1 74 ? 3.553 6.688 -11.555 1 97.81 74 GLY A O 1
ATOM 587 N N . GLU A 1 75 ? 4.66 8.508 -10.844 1 98.69 75 GLU A N 1
ATOM 588 C CA . GLU A 1 75 ? 5.188 7.867 -9.641 1 98.69 75 GLU A CA 1
ATOM 589 C C . GLU A 1 75 ? 4.062 7.508 -8.672 1 98.69 75 GLU A C 1
ATOM 591 O O . GLU A 1 75 ? 2.994 8.125 -8.703 1 98.69 75 GLU A O 1
ATOM 596 N N . GLY A 1 76 ? 4.336 6.484 -7.824 1 98.56 76 GLY A N 1
ATOM 597 C CA . GLY A 1 76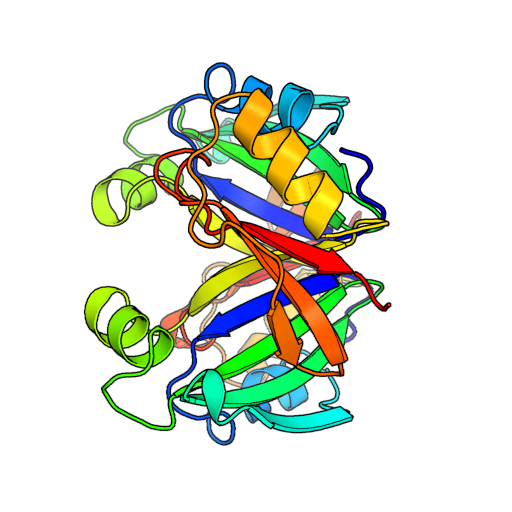 ? 3.334 6.117 -6.84 1 98.56 76 GLY A CA 1
ATOM 598 C C . GLY A 1 76 ? 3.365 4.645 -6.477 1 98.56 76 GLY A C 1
ATOM 599 O O . GLY A 1 76 ? 4.316 3.936 -6.82 1 98.56 76 GLY A O 1
ATOM 600 N N . ILE A 1 77 ? 2.354 4.184 -5.754 1 98.81 77 ILE A N 1
ATOM 601 C CA . ILE A 1 77 ? 2.305 2.814 -5.254 1 98.81 77 ILE A CA 1
ATOM 602 C C . ILE A 1 77 ? 2.098 1.845 -6.414 1 98.81 77 ILE A C 1
ATOM 604 O O . ILE A 1 77 ? 1.149 1.988 -7.191 1 98.81 77 ILE A O 1
ATOM 608 N N . HIS A 1 78 ? 2.986 0.881 -6.492 1 98.75 78 HIS A N 1
ATOM 609 C CA . HIS A 1 78 ? 3.008 -0.031 -7.633 1 98.75 78 HIS A CA 1
ATOM 610 C C . HIS A 1 78 ? 2.352 -1.362 -7.285 1 98.75 78 HIS A C 1
ATOM 612 O O . HIS A 1 78 ? 1.548 -1.884 -8.062 1 98.75 78 HIS A O 1
ATOM 618 N N . HIS A 1 79 ? 2.715 -1.933 -6.105 1 98.88 79 HIS A N 1
ATOM 619 C CA . HIS A 1 79 ? 2.162 -3.24 -5.773 1 98.88 79 HIS A CA 1
ATOM 620 C C . HIS A 1 79 ? 2.201 -3.486 -4.266 1 98.88 79 HIS A C 1
ATOM 622 O O . HIS A 1 79 ? 2.852 -2.742 -3.529 1 98.88 79 HIS A O 1
ATOM 628 N N . ILE A 1 80 ? 1.428 -4.453 -3.846 1 98.94 80 ILE A N 1
ATOM 629 C CA . ILE A 1 80 ? 1.479 -5.004 -2.496 1 98.94 80 ILE A CA 1
ATOM 630 C C . ILE A 1 80 ? 2.055 -6.418 -2.533 1 98.94 80 ILE A C 1
ATOM 632 O O . ILE A 1 80 ? 1.619 -7.25 -3.332 1 98.94 80 ILE A O 1
ATOM 636 N N . ALA A 1 81 ? 3.023 -6.699 -1.687 1 98.88 81 ALA A N 1
ATOM 637 C CA . ALA A 1 81 ? 3.605 -8.031 -1.587 1 98.88 81 ALA A CA 1
ATOM 638 C C . ALA A 1 81 ? 3.209 -8.711 -0.278 1 98.88 81 ALA A C 1
ATOM 640 O O . ALA A 1 81 ? 3.516 -8.203 0.806 1 98.88 81 ALA A O 1
ATOM 641 N N . PHE A 1 82 ? 2.58 -9.852 -0.402 1 98.88 82 PHE A N 1
ATOM 642 C CA . PHE A 1 82 ? 2.174 -10.633 0.765 1 98.88 82 PHE A CA 1
ATOM 643 C C . PHE A 1 82 ? 3.143 -11.781 1.016 1 98.88 82 PHE A C 1
ATOM 645 O O . PHE A 1 82 ? 3.512 -12.5 0.086 1 98.88 82 PHE A O 1
ATOM 652 N N . CYS A 1 83 ? 3.52 -11.93 2.26 1 98.75 83 CYS A N 1
ATOM 653 C CA . CYS A 1 83 ? 4.418 -13.016 2.623 1 98.75 83 CYS A CA 1
ATOM 654 C C . CYS A 1 83 ? 3.645 -14.312 2.842 1 98.75 83 CYS A C 1
ATOM 656 O O . CYS A 1 83 ? 2.662 -14.336 3.588 1 98.75 83 CYS A O 1
ATOM 658 N N . VAL A 1 84 ? 4.086 -15.352 2.166 1 98.62 84 VAL A N 1
ATOM 659 C CA . VAL A 1 84 ? 3.5 -16.688 2.27 1 98.62 84 VAL A CA 1
ATOM 660 C C . VAL A 1 84 ? 4.586 -17.703 2.609 1 98.62 84 VAL A C 1
ATOM 662 O O . VAL A 1 84 ? 5.773 -17.375 2.621 1 98.62 84 VAL A O 1
ATOM 665 N N . GLU A 1 85 ? 4.156 -18.875 2.99 1 97.94 85 GLU A N 1
ATOM 666 C CA . GLU A 1 85 ? 5.117 -19.922 3.332 1 97.94 85 GLU A CA 1
ATOM 667 C C . GLU A 1 85 ? 5.875 -20.406 2.1 1 97.94 85 GLU A C 1
ATOM 669 O O . GLU A 1 85 ? 7.082 -20.656 2.166 1 97.94 85 GLU A O 1
ATOM 674 N N . ASP A 1 86 ? 5.227 -20.578 0.977 1 98.19 86 ASP A N 1
ATOM 675 C CA . ASP A 1 86 ? 5.781 -21.047 -0.296 1 98.19 86 ASP A CA 1
ATOM 676 C C . ASP A 1 86 ? 5.109 -20.328 -1.471 1 98.19 86 ASP A C 1
ATOM 678 O O . ASP A 1 86 ? 3.92 -20.531 -1.725 1 98.19 86 ASP A O 1
ATOM 682 N N . ALA A 1 87 ? 5.891 -19.578 -2.201 1 98.5 87 ALA A N 1
ATOM 683 C CA . ALA A 1 87 ? 5.355 -18.75 -3.279 1 98.5 87 ALA A CA 1
ATOM 684 C C . ALA A 1 87 ? 4.777 -19.609 -4.398 1 98.5 87 ALA A C 1
ATOM 686 O O . ALA A 1 87 ? 3.742 -19.281 -4.977 1 98.5 87 ALA A O 1
ATOM 687 N N . ASN A 1 88 ? 5.422 -20.703 -4.695 1 98.56 88 ASN A N 1
ATOM 688 C CA . ASN A 1 88 ? 4.91 -21.594 -5.734 1 98.56 88 ASN A CA 1
ATOM 689 C C . ASN A 1 88 ? 3.555 -22.188 -5.352 1 98.56 88 ASN A C 1
ATOM 691 O O . ASN A 1 88 ? 2.643 -22.25 -6.18 1 98.56 88 ASN A O 1
ATOM 695 N N . GLU A 1 89 ? 3.447 -22.578 -4.18 1 98.44 89 GLU A N 1
ATOM 696 C CA . GLU A 1 89 ? 2.176 -23.109 -3.703 1 98.44 89 GLU A CA 1
ATOM 697 C C . GLU A 1 89 ? 1.086 -22.047 -3.723 1 98.44 89 GLU A C 1
ATOM 699 O O . GLU A 1 89 ? -0.065 -22.328 -4.059 1 98.44 89 GLU A O 1
ATOM 704 N N . ALA A 1 90 ? 1.453 -20.875 -3.34 1 98.56 90 ALA A N 1
ATOM 705 C CA . ALA A 1 90 ? 0.495 -19.766 -3.344 1 98.56 90 ALA A CA 1
ATOM 706 C C . ALA A 1 90 ? 0.006 -19.469 -4.758 1 98.56 90 ALA A C 1
ATOM 708 O O . ALA A 1 90 ? -1.189 -19.25 -4.977 1 98.56 90 ALA A O 1
ATOM 709 N N . LEU A 1 91 ? 0.93 -19.422 -5.715 1 98.69 91 LEU A N 1
ATOM 710 C CA . LEU A 1 91 ? 0.571 -19.188 -7.109 1 98.69 91 LEU A CA 1
ATOM 711 C C . LEU A 1 91 ? -0.381 -20.281 -7.609 1 98.69 91 LEU A C 1
ATOM 713 O O . LEU A 1 91 ? -1.402 -19.969 -8.227 1 98.69 91 LEU A O 1
ATOM 717 N N . ALA A 1 92 ? -0.052 -21.469 -7.301 1 98.56 92 ALA A N 1
ATOM 718 C CA . ALA A 1 92 ? -0.893 -22.594 -7.719 1 98.56 92 ALA A CA 1
ATOM 719 C C . ALA A 1 92 ? -2.283 -22.5 -7.098 1 98.56 92 ALA A C 1
ATOM 721 O O . ALA A 1 92 ? -3.289 -22.734 -7.766 1 98.56 92 ALA A O 1
ATOM 722 N N . ASP A 1 93 ? -2.303 -22.188 -5.879 1 98.5 93 ASP A N 1
ATOM 723 C CA . ASP A 1 93 ? -3.572 -22.031 -5.176 1 98.5 93 ASP A CA 1
ATOM 724 C C . ASP A 1 93 ? -4.422 -20.922 -5.801 1 98.5 93 ASP A C 1
ATOM 726 O O . ASP A 1 93 ? -5.617 -21.125 -6.043 1 98.5 93 ASP A O 1
ATOM 730 N N . ALA A 1 94 ? -3.873 -19.766 -6.066 1 98.62 94 ALA A N 1
ATOM 731 C CA . ALA A 1 94 ? -4.578 -18.656 -6.703 1 98.62 94 ALA A CA 1
ATOM 732 C C . ALA A 1 94 ? -5.129 -19.078 -8.062 1 98.62 94 ALA A C 1
ATOM 734 O O . ALA A 1 94 ? -6.285 -18.781 -8.391 1 98.62 94 ALA A O 1
ATOM 735 N N . ALA A 1 95 ? -4.293 -19.75 -8.812 1 98.56 95 ALA A N 1
ATOM 736 C CA . ALA A 1 95 ? -4.719 -20.203 -10.133 1 98.56 95 ALA A CA 1
ATOM 737 C C . ALA A 1 95 ? -5.914 -21.141 -10.023 1 98.56 95 ALA A C 1
ATOM 739 O O . ALA A 1 95 ? -6.867 -21.047 -10.805 1 98.56 95 ALA A O 1
ATOM 740 N N . SER A 1 96 ? -5.867 -22.031 -9.109 1 98.38 96 SER A N 1
ATOM 741 C CA . SER A 1 96 ? -6.938 -23 -8.93 1 98.38 96 SER A CA 1
ATOM 742 C C . SER A 1 96 ? -8.25 -22.328 -8.555 1 98.38 96 SER A C 1
ATOM 744 O O . SER A 1 96 ? -9.328 -22.906 -8.727 1 98.38 96 SER A O 1
ATOM 746 N N . LYS A 1 97 ? -8.141 -21.141 -8.102 1 98.31 97 LYS A N 1
ATOM 747 C CA . LYS A 1 97 ? -9.32 -20.375 -7.676 1 98.31 97 LYS A CA 1
ATOM 748 C C . LYS A 1 97 ? -9.727 -19.359 -8.734 1 98.31 97 LYS A C 1
ATOM 750 O O . LYS A 1 97 ? -10.492 -18.438 -8.445 1 98.31 97 LYS A O 1
ATOM 755 N N . GLY A 1 98 ? -9.078 -19.391 -9.867 1 98 98 GLY A N 1
ATOM 756 C CA . GLY A 1 98 ? -9.531 -18.625 -11.016 1 98 98 GLY A CA 1
ATOM 757 C C . GLY A 1 98 ? -8.781 -17.312 -11.188 1 98 98 GLY A C 1
ATOM 758 O O . GLY A 1 98 ? -9.18 -16.469 -11.992 1 98 98 GLY A O 1
ATOM 759 N N . ILE A 1 99 ? -7.766 -17.109 -10.445 1 98.62 99 ILE A N 1
ATOM 760 C CA . ILE A 1 99 ? -6.98 -15.883 -10.555 1 98.62 99 ILE A CA 1
ATOM 761 C C . ILE A 1 99 ? -5.992 -16.016 -11.711 1 98.62 99 ILE A C 1
ATOM 763 O O . ILE A 1 99 ? -5.305 -17.031 -11.844 1 98.62 99 ILE A O 1
ATOM 767 N N . LYS A 1 100 ? -6 -14.961 -12.562 1 98.62 100 LYS A N 1
ATOM 768 C CA . LYS A 1 100 ? -4.988 -14.906 -13.609 1 98.62 100 LYS A CA 1
ATOM 769 C C . LYS A 1 100 ? -3.613 -14.578 -13.039 1 98.62 100 LYS A C 1
ATOM 771 O O . LYS A 1 100 ? -3.475 -13.656 -12.234 1 98.62 100 LYS A O 1
ATOM 776 N N . LEU A 1 101 ? -2.641 -15.391 -13.5 1 98.62 101 LEU A N 1
ATOM 777 C CA . LEU A 1 101 ? -1.278 -15.203 -13.016 1 98.62 101 LEU A CA 1
ATOM 778 C C . LEU A 1 101 ? -0.436 -14.438 -14.023 1 98.62 101 LEU A C 1
ATOM 780 O O . LEU A 1 101 ? -0.609 -14.609 -15.234 1 98.62 101 LEU A O 1
ATOM 784 N N . ILE A 1 102 ? 0.44 -13.609 -13.562 1 98.12 102 ILE A N 1
ATOM 785 C CA . ILE A 1 102 ? 1.497 -13.07 -14.406 1 98.12 102 ILE A CA 1
ATOM 786 C C . ILE A 1 102 ? 2.68 -14.031 -14.438 1 98.12 102 ILE A C 1
ATOM 788 O O . ILE A 1 102 ? 3.256 -14.289 -15.5 1 98.12 102 ILE A O 1
ATOM 792 N N . ASP A 1 103 ? 3.012 -14.539 -13.219 1 97.75 103 ASP A N 1
ATOM 793 C CA . ASP A 1 103 ? 4.078 -15.523 -13.086 1 97.75 103 ASP A CA 1
ATOM 794 C C . ASP A 1 103 ? 3.516 -16.906 -12.781 1 97.75 103 ASP A C 1
ATOM 796 O O . ASP A 1 103 ? 2.939 -17.125 -11.711 1 97.75 103 ASP A O 1
ATOM 800 N N . GLU A 1 104 ? 3.797 -17.859 -13.633 1 97.62 104 GLU A N 1
ATOM 801 C CA . GLU A 1 104 ? 3.32 -19.219 -13.406 1 97.62 104 GLU A CA 1
ATOM 802 C C . GLU A 1 104 ? 4.16 -19.922 -12.352 1 97.62 104 GLU A C 1
ATOM 804 O O . GLU A 1 104 ? 3.684 -20.844 -11.68 1 97.62 104 GLU A O 1
ATOM 809 N N . LYS A 1 105 ? 5.383 -19.531 -12.273 1 98.06 105 LYS A N 1
ATOM 810 C CA . LYS A 1 105 ? 6.305 -20.016 -11.25 1 98.06 105 LYS A CA 1
ATOM 811 C C . LYS A 1 105 ? 7.004 -18.844 -10.555 1 98.06 105 LYS A C 1
ATOM 813 O O . LYS A 1 105 ? 7.207 -17.797 -11.148 1 98.06 105 LYS A O 1
ATOM 818 N N . ALA A 1 106 ? 7.336 -19.156 -9.312 1 97.88 106 ALA A N 1
ATOM 819 C CA . ALA A 1 106 ? 8.07 -18.125 -8.586 1 97.88 106 ALA A CA 1
ATOM 820 C C . ALA A 1 106 ? 9.438 -17.875 -9.211 1 97.88 106 ALA A C 1
ATOM 822 O O . ALA A 1 106 ? 10.008 -18.766 -9.844 1 97.88 106 ALA A O 1
ATOM 823 N N . ARG A 1 107 ? 9.898 -16.719 -9.125 1 96.62 107 ARG A N 1
ATOM 824 C CA . ARG A 1 107 ? 11.242 -16.328 -9.555 1 96.62 107 ARG A CA 1
ATOM 825 C C . ARG A 1 107 ? 11.945 -15.516 -8.461 1 96.62 107 ARG A C 1
ATOM 827 O O . ARG A 1 107 ? 11.32 -15.133 -7.469 1 96.62 107 ARG A O 1
ATOM 834 N N . LYS A 1 108 ? 13.211 -15.266 -8.672 1 94.94 108 LYS A N 1
ATOM 835 C CA . LYS A 1 108 ? 13.992 -14.539 -7.676 1 94.94 108 LYS A CA 1
ATOM 836 C C . LYS A 1 108 ? 13.664 -13.055 -7.695 1 94.94 108 LYS A C 1
ATOM 838 O O . LYS A 1 108 ? 13.516 -12.453 -8.766 1 94.94 108 LYS A O 1
ATOM 843 N N . GLY A 1 109 ? 13.539 -12.5 -6.484 1 93.75 109 GLY A N 1
ATOM 844 C CA . GLY A 1 109 ? 13.336 -11.07 -6.316 1 93.75 109 GLY A CA 1
ATOM 845 C C . GLY A 1 109 ? 14.414 -10.414 -5.469 1 93.75 109 GLY A C 1
ATOM 846 O O . GLY A 1 109 ? 15.5 -10.969 -5.289 1 93.75 109 GLY A O 1
ATOM 847 N N . ALA A 1 110 ? 14.156 -9.219 -5.148 1 93.06 110 ALA A N 1
ATOM 848 C CA . ALA A 1 110 ? 15.094 -8.469 -4.312 1 93.06 110 ALA A CA 1
ATOM 849 C C . ALA A 1 110 ? 15.25 -9.133 -2.945 1 93.06 110 ALA A C 1
ATOM 851 O O . ALA A 1 110 ? 14.398 -9.906 -2.521 1 93.06 110 ALA A O 1
ATOM 852 N N . GLU A 1 111 ? 16.391 -8.945 -2.346 1 95.31 111 GLU A N 1
ATOM 853 C CA . GLU A 1 111 ? 16.734 -9.391 -0.996 1 95.31 111 GLU A CA 1
ATOM 854 C C . GLU A 1 111 ? 16.609 -10.906 -0.864 1 95.31 111 GLU A C 1
ATOM 856 O O . GLU A 1 111 ? 16.297 -11.414 0.214 1 95.31 111 GLU A O 1
ATOM 861 N N . GLY A 1 112 ? 16.656 -11.656 -1.994 1 92.19 112 GLY A N 1
ATOM 862 C CA . GLY A 1 112 ? 16.688 -13.117 -1.983 1 92.19 112 GLY A CA 1
ATOM 863 C C . GLY A 1 112 ? 15.312 -13.742 -1.876 1 92.19 112 GLY A C 1
ATOM 864 O O . GLY A 1 112 ? 15.188 -14.945 -1.642 1 92.19 112 GLY A O 1
ATOM 865 N N . LEU A 1 113 ? 14.305 -13 -2 1 96.25 113 LEU A N 1
ATOM 866 C CA . LEU A 1 113 ? 12.945 -13.523 -1.945 1 96.25 113 LEU A CA 1
ATOM 867 C C . LEU A 1 113 ? 12.617 -14.312 -3.211 1 96.25 113 LEU A C 1
ATOM 869 O O . LEU A 1 113 ? 13.164 -14.031 -4.281 1 96.25 113 LEU A O 1
ATOM 873 N N . ASN A 1 114 ? 11.828 -15.32 -3.064 1 98 114 ASN A N 1
ATOM 874 C CA . ASN A 1 114 ? 11.062 -15.844 -4.191 1 98 114 ASN A CA 1
ATOM 875 C C . ASN A 1 114 ? 9.734 -15.102 -4.352 1 98 114 ASN A C 1
ATOM 877 O O . ASN A 1 114 ? 9 -14.922 -3.379 1 98 114 ASN A O 1
ATOM 881 N N . ILE A 1 115 ? 9.492 -14.727 -5.598 1 98.25 115 ILE A N 1
ATOM 882 C CA . ILE A 1 115 ? 8.312 -13.883 -5.758 1 98.25 115 ILE A CA 1
ATOM 883 C C . ILE A 1 115 ? 7.496 -14.359 -6.957 1 98.25 115 ILE A C 1
ATOM 885 O O . ILE A 1 115 ? 8.016 -15.031 -7.848 1 98.25 115 ILE A O 1
ATOM 889 N N . GLY A 1 116 ? 6.195 -14.039 -6.969 1 98.5 116 GLY A N 1
ATOM 890 C CA . GLY A 1 116 ? 5.277 -14.164 -8.094 1 98.5 116 GLY A CA 1
ATOM 891 C C . GLY A 1 116 ? 4.145 -13.156 -8.055 1 98.5 116 GLY A C 1
ATOM 892 O O . GLY A 1 116 ? 3.68 -12.781 -6.98 1 98.5 116 GLY A O 1
ATOM 893 N N . PHE A 1 117 ? 3.693 -12.805 -9.305 1 98.75 117 PHE A N 1
ATOM 894 C CA . PHE A 1 117 ? 2.682 -11.758 -9.391 1 98.75 117 PHE A CA 1
ATOM 895 C C . PHE A 1 117 ? 1.361 -12.32 -9.898 1 98.75 117 PHE A C 1
ATOM 897 O O . PHE A 1 117 ? 1.349 -13.172 -10.797 1 98.75 117 PHE A O 1
ATOM 904 N N . LEU A 1 118 ? 0.304 -11.836 -9.281 1 98.81 118 LEU A N 1
ATOM 905 C CA . LEU A 1 118 ? -1.063 -12.023 -9.75 1 98.81 118 LEU A CA 1
ATOM 906 C C . LEU A 1 118 ? -1.509 -10.836 -10.602 1 98.81 118 LEU A C 1
ATOM 908 O O . LEU A 1 118 ? -1.197 -9.688 -10.281 1 98.81 118 LEU A O 1
ATOM 912 N N . HIS A 1 119 ? -2.287 -11.078 -11.617 1 98.38 119 HIS A N 1
ATOM 913 C CA . HIS A 1 119 ? -2.67 -10.047 -12.578 1 98.38 119 HIS A CA 1
ATOM 914 C C . HIS A 1 119 ? -3.76 -9.141 -12.016 1 98.38 119 HIS A C 1
ATOM 916 O O . HIS A 1 119 ? -4.781 -9.625 -11.523 1 98.38 119 HIS A O 1
ATOM 922 N N . PRO A 1 120 ? -3.635 -7.836 -12.172 1 98.12 120 PRO A N 1
ATOM 923 C CA . PRO A 1 120 ? -4.578 -6.891 -11.57 1 98.12 120 PRO A CA 1
ATOM 924 C C . PRO A 1 120 ? -6 -7.051 -12.102 1 98.12 120 PRO A C 1
ATOM 926 O O . PRO A 1 120 ? -6.965 -6.703 -11.414 1 98.12 120 PRO A O 1
ATOM 929 N N . LYS A 1 121 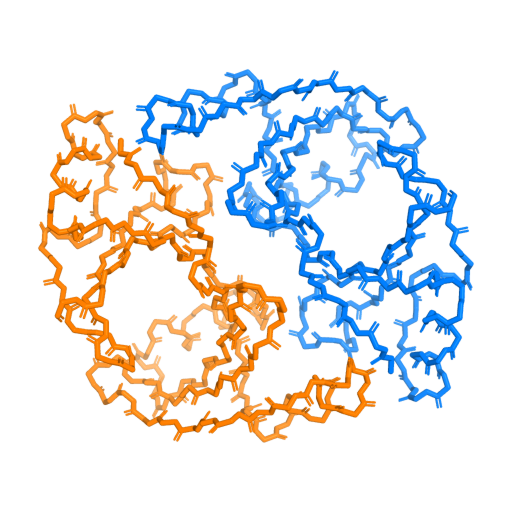? -6.117 -7.586 -13.273 1 96.88 121 LYS A N 1
ATOM 930 C CA . LYS A 1 121 ? -7.445 -7.789 -13.844 1 96.88 121 LYS A CA 1
ATOM 931 C C . LYS A 1 121 ? -8.266 -8.766 -13.008 1 96.88 121 LYS A C 1
ATOM 933 O O . LYS A 1 121 ? -9.492 -8.75 -13.055 1 96.88 121 LYS A O 1
ATOM 938 N N . SER A 1 122 ? -7.551 -9.578 -12.234 1 97.88 122 SER A N 1
ATOM 939 C CA . SER A 1 122 ? -8.258 -10.57 -11.43 1 97.88 122 SER A CA 1
ATOM 940 C C . SER A 1 122 ? -8.156 -10.258 -9.945 1 97.88 122 SER A C 1
ATOM 942 O O . SER A 1 122 ? -8.578 -11.055 -9.102 1 97.88 122 SER A O 1
ATOM 944 N N . THR A 1 123 ? -7.562 -9.148 -9.609 1 98.31 123 THR A N 1
ATOM 945 C CA . THR A 1 123 ? -7.352 -8.812 -8.203 1 98.31 123 THR A CA 1
ATOM 946 C C . THR A 1 123 ? -7.848 -7.398 -7.91 1 98.31 123 THR A C 1
ATOM 948 O O . THR A 1 123 ? -7.223 -6.664 -7.145 1 98.31 123 THR A O 1
ATOM 951 N N . MET A 1 124 ? -8.906 -6.973 -8.609 1 96.19 124 MET A N 1
ATOM 952 C CA . MET A 1 124 ? -9.562 -5.688 -8.383 1 96.19 124 MET A CA 1
ATOM 953 C C . MET A 1 124 ? -8.594 -4.531 -8.594 1 96.19 124 MET A C 1
ATOM 955 O O . MET A 1 124 ? -8.555 -3.594 -7.793 1 96.19 124 MET A O 1
ATOM 959 N N . GLY A 1 125 ? -7.77 -4.645 -9.547 1 97.94 125 GLY A N 1
ATOM 960 C CA . GLY A 1 125 ? -6.902 -3.551 -9.953 1 97.94 125 GLY A CA 1
ATOM 961 C C . GLY A 1 125 ? -5.617 -3.477 -9.148 1 97.94 125 GLY A C 1
ATOM 962 O O . GLY A 1 125 ? -4.766 -2.625 -9.406 1 97.94 125 GLY A O 1
ATOM 963 N N . VAL A 1 126 ? -5.426 -4.316 -8.156 1 98.69 126 VAL A N 1
ATOM 964 C CA . VAL A 1 126 ? -4.242 -4.312 -7.309 1 98.69 126 VAL A CA 1
ATOM 965 C C . VAL A 1 126 ? -3.205 -5.285 -7.859 1 98.69 126 VAL A C 1
ATOM 967 O O . VAL A 1 126 ? -3.471 -6.484 -7.977 1 98.69 126 VAL A O 1
ATOM 970 N N . LEU A 1 127 ? -2.035 -4.766 -8.258 1 98.81 127 LEU A N 1
ATOM 971 C CA . LEU A 1 127 ? -0.929 -5.668 -8.555 1 98.81 127 LEU A CA 1
ATOM 972 C C . LEU A 1 127 ? -0.434 -6.359 -7.293 1 98.81 127 LEU A C 1
ATOM 974 O O . LEU A 1 127 ? 0.182 -5.723 -6.434 1 98.81 127 LEU A O 1
ATOM 978 N N . THR A 1 128 ? -0.753 -7.668 -7.215 1 98.88 128 THR A N 1
ATOM 979 C CA . THR A 1 128 ? -0.49 -8.438 -6.004 1 98.88 128 THR A CA 1
ATOM 980 C C . THR A 1 128 ? 0.739 -9.32 -6.18 1 98.88 128 THR A C 1
ATOM 982 O O . THR A 1 128 ? 0.858 -10.031 -7.176 1 98.88 128 THR A O 1
ATOM 985 N N . GLU A 1 129 ? 1.665 -9.211 -5.27 1 98.81 129 GLU A N 1
ATOM 986 C CA . GLU A 1 129 ? 2.838 -10.078 -5.207 1 98.81 129 GLU A CA 1
ATOM 987 C C . GLU A 1 129 ? 2.74 -11.055 -4.039 1 98.81 129 GLU A C 1
ATOM 989 O O . GLU A 1 129 ? 2.344 -10.672 -2.934 1 98.81 129 GLU A O 1
ATOM 994 N N . VAL A 1 130 ? 2.992 -12.344 -4.316 1 98.81 130 VAL A N 1
ATOM 995 C CA . VAL A 1 130 ? 3.25 -13.297 -3.238 1 98.81 130 VAL A CA 1
ATOM 996 C C . VAL A 1 130 ? 4.746 -13.586 -3.146 1 98.81 130 VAL A C 1
ATOM 998 O O . VAL A 1 130 ? 5.43 -13.672 -4.168 1 98.81 130 VAL A O 1
ATOM 1001 N N . CYS A 1 131 ? 5.266 -13.695 -1.876 1 98.62 131 CYS A N 1
ATOM 1002 C CA . CYS A 1 131 ? 6.703 -13.906 -1.749 1 98.62 131 CYS A CA 1
ATOM 1003 C C . CYS A 1 131 ? 7.027 -14.758 -0.529 1 98.62 131 CYS A C 1
ATOM 1005 O O . CYS A 1 131 ? 6.242 -14.82 0.419 1 98.62 131 CYS A O 1
ATOM 1007 N N . ASP A 1 132 ? 8.125 -15.484 -0.601 1 98.12 132 ASP A N 1
ATOM 1008 C CA . ASP A 1 132 ? 8.648 -16.281 0.509 1 98.12 132 ASP A CA 1
ATOM 1009 C C . ASP A 1 132 ? 10.164 -16.125 0.62 1 98.12 132 ASP A C 1
ATOM 1011 O O . ASP A 1 132 ? 10.797 -15.523 -0.253 1 98.12 132 ASP A O 1
ATOM 1015 N N . HIS A 1 133 ? 10.789 -16.375 1.882 1 88.94 133 HIS A N 1
ATOM 1016 C CA . HIS A 1 133 ? 12.211 -16.203 2.154 1 88.94 133 HIS A CA 1
ATOM 1017 C C . HIS A 1 133 ? 12.969 -17.5 1.901 1 88.94 133 HIS A C 1
ATOM 1019 O O . HIS A 1 133 ? 14.18 -17.578 2.15 1 88.94 133 HIS A O 1
ATOM 1025 N N . LYS A 1 134 ? 12.586 -18.406 1.099 1 71.25 134 LYS A N 1
ATOM 1026 C CA . LYS A 1 134 ? 13.375 -19.625 0.967 1 71.25 134 LYS A CA 1
ATOM 1027 C C . LYS A 1 134 ? 14.625 -19.375 0.126 1 71.25 134 LYS A C 1
ATOM 1029 O O . LYS A 1 134 ? 14.641 -18.5 -0.736 1 71.25 134 LYS A O 1
ATOM 1034 N N . MET B 1 1 ? 9.031 13.016 12.016 1 91.12 1 MET B N 1
ATOM 1035 C CA . MET B 1 1 ? 7.871 12.305 12.555 1 91.12 1 MET B CA 1
ATOM 1036 C C . MET B 1 1 ? 8.25 10.891 12.977 1 91.12 1 MET B C 1
ATOM 1038 O O . MET B 1 1 ? 9.164 10.297 12.406 1 91.12 1 MET B O 1
ATOM 1042 N N . ASN B 1 2 ? 7.668 10.383 14.055 1 92.56 2 ASN B N 1
ATOM 1043 C CA . ASN B 1 2 ? 7.887 9.016 14.516 1 92.56 2 ASN B CA 1
ATOM 1044 C C . ASN B 1 2 ? 6.734 8.094 14.117 1 92.56 2 ASN B C 1
ATOM 1046 O O . ASN B 1 2 ? 5.656 8.156 14.711 1 92.56 2 ASN B O 1
ATOM 1050 N N . LEU B 1 3 ? 6.996 7.266 13.117 1 97.88 3 LEU B N 1
ATOM 1051 C CA . LEU B 1 3 ? 5.988 6.32 12.656 1 97.88 3 LEU B CA 1
ATOM 1052 C C . LEU B 1 3 ? 6.105 4.996 13.406 1 97.88 3 LEU B C 1
ATOM 1054 O O . LEU B 1 3 ? 7.207 4.461 13.562 1 97.88 3 LEU B O 1
ATOM 1058 N N . SER B 1 4 ? 5.039 4.477 13.883 1 97.88 4 SER B N 1
ATOM 1059 C CA . SER B 1 4 ? 5.105 3.188 14.562 1 97.88 4 SER B CA 1
ATOM 1060 C C . SER B 1 4 ? 4.941 2.033 13.578 1 97.88 4 SER B C 1
ATOM 1062 O O . SER B 1 4 ? 5.668 1.041 13.648 1 97.88 4 SER B O 1
ATOM 1064 N N . HIS B 1 5 ? 3.975 2.053 12.695 1 98.5 5 HIS B N 1
ATOM 1065 C CA . HIS B 1 5 ? 3.662 1.036 11.695 1 98.5 5 HIS B CA 1
ATOM 1066 C C . HIS B 1 5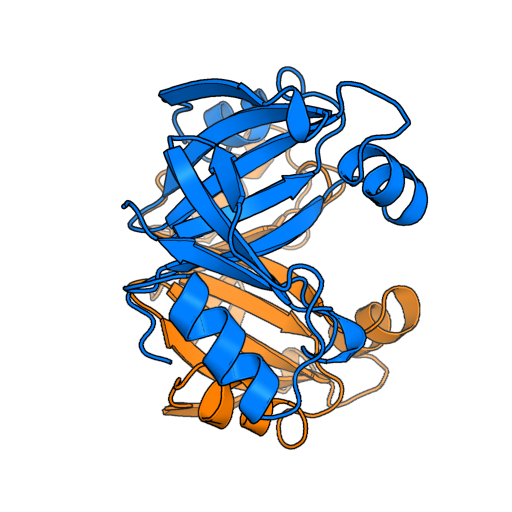 ? 2.738 1.59 10.617 1 98.5 5 HIS B C 1
ATOM 1068 O O . HIS B 1 5 ? 2.312 2.744 10.688 1 98.5 5 HIS B O 1
ATOM 1074 N N . ILE B 1 6 ? 2.611 0.874 9.523 1 98.81 6 ILE B N 1
ATOM 1075 C CA . ILE B 1 6 ? 1.554 1.179 8.57 1 98.81 6 ILE B CA 1
ATOM 1076 C C . ILE B 1 6 ? 0.204 0.741 9.133 1 98.81 6 ILE B C 1
ATOM 1078 O O . ILE B 1 6 ? -0.034 -0.453 9.328 1 98.81 6 ILE B O 1
ATOM 1082 N N . GLU B 1 7 ? -0.616 1.754 9.438 1 98.75 7 GLU B N 1
ATOM 1083 C CA . GLU B 1 7 ? -1.912 1.468 10.047 1 98.75 7 GLU B CA 1
ATOM 1084 C C . GLU B 1 7 ? -2.838 0.758 9.062 1 98.75 7 GLU B C 1
ATOM 1086 O O . GLU B 1 7 ? -3.475 -0.239 9.406 1 98.75 7 GLU B O 1
ATOM 1091 N N . HIS B 1 8 ? -2.945 1.263 7.875 1 98.81 8 HIS B N 1
ATOM 1092 C CA . HIS B 1 8 ? -3.748 0.584 6.863 1 98.81 8 HIS B CA 1
ATOM 1093 C C . HIS B 1 8 ? -3.35 1.022 5.457 1 98.81 8 HIS B C 1
ATOM 1095 O O . HIS B 1 8 ? -2.697 2.055 5.285 1 98.81 8 HIS B O 1
ATOM 1101 N N . LEU B 1 9 ? -3.676 0.177 4.48 1 98.94 9 LEU B N 1
ATOM 1102 C CA . LEU B 1 9 ? -3.68 0.497 3.057 1 98.94 9 LEU B CA 1
ATOM 1103 C C . LEU B 1 9 ? -5.105 0.697 2.549 1 98.94 9 LEU B C 1
ATOM 1105 O O . LEU B 1 9 ? -5.941 -0.201 2.664 1 98.94 9 LEU B O 1
ATOM 1109 N N . GLY B 1 10 ? -5.383 1.926 2.035 1 98.81 10 GLY B N 1
ATOM 1110 C CA . GLY B 1 10 ? -6.672 2.141 1.395 1 98.81 10 GLY B CA 1
ATOM 1111 C C . GLY B 1 10 ? -6.73 1.608 -0.024 1 98.81 10 GLY B C 1
ATOM 1112 O O . GLY B 1 10 ? -5.859 1.909 -0.842 1 98.81 10 GLY B O 1
ATOM 1113 N N . ILE B 1 11 ? -7.691 0.82 -0.305 1 98.94 11 ILE B N 1
ATOM 1114 C CA . ILE B 1 11 ? -7.906 0.26 -1.636 1 98.94 11 ILE B CA 1
ATOM 1115 C C . ILE B 1 11 ? -9.289 0.656 -2.145 1 98.94 11 ILE B C 1
ATOM 1117 O O . ILE B 1 11 ? -10.305 0.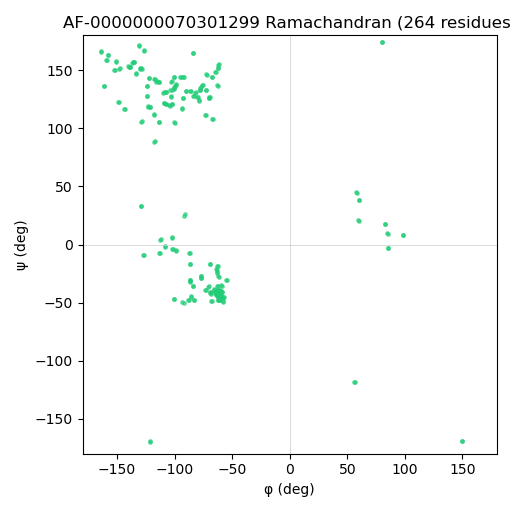333 -1.521 1 98.94 11 ILE B O 1
ATOM 1121 N N . ALA B 1 12 ? -9.312 1.389 -3.254 1 98.88 12 ALA B N 1
ATOM 1122 C CA . ALA B 1 12 ? -10.57 1.805 -3.865 1 98.88 12 ALA B CA 1
ATOM 1123 C C . ALA B 1 12 ? -11.195 0.663 -4.656 1 98.88 12 ALA B C 1
ATOM 1125 O O . ALA B 1 12 ? -10.547 0.071 -5.523 1 98.88 12 ALA B O 1
ATOM 1126 N N . VAL B 1 13 ? -12.383 0.315 -4.371 1 98.88 13 VAL B N 1
ATOM 1127 C CA . VAL B 1 13 ? -13.125 -0.715 -5.082 1 98.88 13 VAL B CA 1
ATOM 1128 C C . VAL B 1 13 ? -14.508 -0.18 -5.469 1 98.88 13 VAL B C 1
ATOM 1130 O O . VAL B 1 13 ? -15.07 0.668 -4.773 1 98.88 13 VAL B O 1
ATOM 1133 N N . LYS B 1 14 ? -15.07 -0.692 -6.562 1 98.5 14 LYS B N 1
ATOM 1134 C CA . LYS B 1 14 ? -16.406 -0.301 -6.984 1 98.5 14 LYS B CA 1
ATOM 1135 C C . LYS B 1 14 ? -17.469 -0.857 -6.035 1 98.5 14 LYS B C 1
ATOM 1137 O O . LYS B 1 14 ? -18.484 -0.208 -5.781 1 98.5 14 LYS B O 1
ATOM 1142 N N . SER B 1 15 ? -17.203 -2.068 -5.547 1 98.69 15 SER B N 1
ATOM 1143 C CA . SER B 1 15 ? -18.141 -2.781 -4.672 1 98.69 15 SER B CA 1
ATOM 1144 C C . SER B 1 15 ? -17.391 -3.678 -3.691 1 98.69 15 SER B C 1
ATOM 1146 O O . SER B 1 15 ? -16.609 -4.535 -4.098 1 98.69 15 SER B O 1
ATOM 1148 N N . ILE B 1 16 ? -17.641 -3.436 -2.385 1 98.81 16 ILE B N 1
ATOM 1149 C CA . ILE B 1 16 ? -17.062 -4.281 -1.349 1 98.81 16 ILE B CA 1
ATOM 1150 C C . ILE B 1 16 ? -17.547 -5.719 -1.518 1 98.81 16 ILE B C 1
ATOM 1152 O O . ILE B 1 16 ? -16.766 -6.664 -1.445 1 98.81 16 ILE B O 1
ATOM 1156 N N . GLU B 1 17 ? -18.797 -5.844 -1.798 1 98.56 17 GLU B N 1
ATOM 1157 C CA . GLU B 1 17 ? -19.391 -7.16 -1.981 1 98.56 17 GLU B CA 1
ATOM 1158 C C . GLU B 1 17 ? -18.703 -7.93 -3.105 1 98.56 17 GLU B C 1
ATOM 1160 O O . GLU B 1 17 ? -18.438 -9.125 -2.975 1 98.56 17 GLU B O 1
ATOM 1165 N N . GLU B 1 18 ? -18.391 -7.258 -4.172 1 98.38 18 GLU B N 1
ATOM 1166 C CA . GLU B 1 18 ? -17.766 -7.898 -5.324 1 98.38 18 GLU B CA 1
ATOM 1167 C C . GLU B 1 18 ? -16.281 -8.156 -5.074 1 98.38 18 GLU B C 1
ATOM 1169 O O . GLU B 1 18 ? -15.703 -9.086 -5.633 1 98.38 18 GLU B O 1
ATOM 1174 N N . ALA B 1 19 ? -15.664 -7.363 -4.238 1 98.62 19 ALA B N 1
ATOM 1175 C CA . ALA B 1 19 ? -14.219 -7.445 -4.02 1 98.62 19 ALA B CA 1
ATOM 1176 C C . ALA B 1 19 ? -13.883 -8.469 -2.941 1 98.62 19 ALA B C 1
ATOM 1178 O O . ALA B 1 19 ? -12.852 -9.141 -3.016 1 98.62 19 ALA B O 1
ATOM 1179 N N . LEU B 1 20 ? -14.75 -8.68 -1.958 1 98.62 20 LEU B N 1
ATOM 1180 C CA . LEU B 1 20 ? -14.438 -9.438 -0.747 1 98.62 20 LEU B CA 1
ATOM 1181 C C . LEU B 1 20 ? -14.086 -10.883 -1.079 1 98.62 20 LEU B C 1
ATOM 1183 O O . LEU B 1 20 ? -13.188 -11.461 -0.462 1 98.62 20 LEU B O 1
ATOM 1187 N N . PRO B 1 21 ? -14.734 -11.492 -2.09 1 98.25 21 PRO B N 1
ATOM 1188 C CA . PRO B 1 21 ? -14.391 -12.883 -2.396 1 98.25 21 PRO B CA 1
ATOM 1189 C C . PRO B 1 21 ? -12.914 -13.055 -2.754 1 98.25 21 PRO B C 1
ATOM 1191 O O . PRO B 1 21 ? -12.305 -14.062 -2.387 1 98.25 21 PRO B O 1
ATOM 1194 N N . TYR B 1 22 ? -12.273 -12.141 -3.426 1 98.69 22 TYR B N 1
ATOM 1195 C CA . TYR B 1 22 ? -10.844 -12.227 -3.715 1 98.69 22 TYR B CA 1
ATOM 1196 C C . TYR B 1 22 ? -10.031 -12.227 -2.428 1 98.69 22 TYR B C 1
ATOM 1198 O O . TYR B 1 22 ? -9.141 -13.062 -2.246 1 98.69 22 TYR B O 1
ATOM 1206 N N . TYR B 1 23 ? -10.344 -11.32 -1.551 1 98.75 23 TYR B N 1
ATOM 1207 C CA . TYR B 1 23 ? -9.547 -11.164 -0.337 1 98.75 23 TYR B CA 1
ATOM 1208 C C . TYR B 1 23 ? -9.805 -12.305 0.637 1 98.75 23 TYR B C 1
ATOM 1210 O O . TYR B 1 23 ? -8.875 -12.805 1.276 1 98.75 23 TYR B O 1
ATOM 1218 N N . GLU B 1 24 ? -11.078 -12.734 0.727 1 98.44 24 GLU B N 1
ATOM 1219 C CA . GLU B 1 24 ? -11.414 -13.766 1.7 1 98.44 24 GLU B CA 1
ATOM 1220 C C . GLU B 1 24 ? -11.109 -15.164 1.153 1 98.44 24 GLU B C 1
ATOM 1222 O O . GLU B 1 24 ? -10.43 -15.953 1.807 1 98.44 24 GLU B O 1
ATOM 1227 N N . ASN B 1 25 ? -11.531 -15.438 -0.073 1 98.06 25 ASN B N 1
ATOM 1228 C CA . ASN B 1 25 ? -11.469 -16.797 -0.592 1 98.06 25 ASN B CA 1
ATOM 1229 C C . ASN B 1 25 ? -10.117 -17.094 -1.228 1 98.06 25 ASN B C 1
ATOM 1231 O O . ASN B 1 25 ? -9.656 -18.234 -1.219 1 98.06 25 ASN B O 1
ATOM 1235 N N . VAL B 1 26 ? -9.516 -16.094 -1.808 1 98.44 26 VAL B N 1
ATOM 1236 C CA . VAL B 1 26 ? -8.234 -16.312 -2.479 1 98.44 26 VAL B CA 1
ATOM 1237 C C . VAL B 1 26 ? -7.086 -16.047 -1.512 1 98.44 26 VAL B C 1
ATOM 1239 O O . VAL B 1 26 ? -6.223 -16.906 -1.312 1 98.44 26 VAL B O 1
ATOM 1242 N N . LEU B 1 27 ? -7.105 -14.906 -0.845 1 98.56 27 LEU B N 1
ATOM 1243 C CA . LEU B 1 27 ? -5.984 -14.531 0.011 1 98.56 27 LEU B CA 1
ATOM 1244 C C . LEU B 1 27 ? -6.152 -15.117 1.41 1 98.56 27 LEU B C 1
ATOM 1246 O O . LEU B 1 27 ? -5.207 -15.125 2.201 1 98.56 27 LEU B O 1
ATOM 1250 N N . GLY B 1 28 ? -7.383 -15.547 1.733 1 98.12 28 GLY B N 1
ATOM 1251 C CA . GLY B 1 28 ? -7.617 -16.219 3.006 1 98.12 28 GLY B CA 1
ATOM 1252 C C . GLY B 1 28 ? -7.809 -15.242 4.156 1 98.12 28 GLY B C 1
ATOM 1253 O O . GLY B 1 28 ? -7.652 -15.617 5.324 1 98.12 28 GLY B O 1
ATOM 1254 N N . LEU B 1 29 ? -8.086 -14.039 3.875 1 98.44 29 LEU B N 1
ATOM 1255 C CA . LEU B 1 29 ? -8.289 -13.031 4.914 1 98.44 29 LEU B CA 1
ATOM 1256 C C . LEU B 1 29 ? -9.719 -13.07 5.434 1 98.44 29 LEU B C 1
ATOM 1258 O O . LEU B 1 29 ? -10.57 -13.758 4.871 1 98.44 29 LEU B O 1
ATOM 1262 N N . LYS B 1 30 ? -9.875 -12.414 6.57 1 98.12 30 LYS B N 1
ATOM 1263 C CA . LYS B 1 30 ? -11.211 -12.32 7.16 1 98.12 30 LYS B CA 1
ATOM 1264 C C . LYS B 1 30 ? -11.617 -10.867 7.371 1 98.12 30 LYS B C 1
ATOM 1266 O O . LYS B 1 30 ? -10.938 -10.125 8.078 1 98.12 30 LYS B O 1
ATOM 1271 N N . CYS B 1 31 ? -12.672 -10.5 6.715 1 98.69 31 CYS B N 1
ATOM 1272 C CA . CYS B 1 31 ? -13.242 -9.18 6.977 1 98.69 31 CYS B CA 1
ATOM 1273 C C . CYS B 1 31 ? -13.867 -9.133 8.367 1 98.69 31 CYS B C 1
ATOM 1275 O O . CYS B 1 31 ? -14.711 -9.961 8.711 1 98.69 31 CYS B O 1
ATOM 1277 N N . TYR B 1 32 ? -13.484 -8.148 9.195 1 98.56 32 TYR B N 1
ATOM 1278 C CA . TYR B 1 32 ? -13.969 -8.172 10.57 1 98.56 32 TYR B CA 1
ATOM 1279 C C . TYR B 1 32 ? -14.906 -6.996 10.828 1 98.56 32 TYR B C 1
ATOM 1281 O O . TYR B 1 32 ? -15.562 -6.941 11.875 1 98.56 32 TYR B O 1
ATOM 1289 N N . SER B 1 33 ? -15.031 -6.07 9.891 1 98.06 33 SER B N 1
ATOM 1290 C CA . SER B 1 33 ? -15.891 -4.902 10.078 1 98.06 33 SER B CA 1
ATOM 1291 C C . SER B 1 33 ? -16.234 -4.242 8.75 1 98.06 33 SER B C 1
ATOM 1293 O O . SER B 1 33 ? -15.383 -4.168 7.852 1 98.06 33 SER B O 1
ATOM 1295 N N . ILE B 1 34 ? -17.422 -3.889 8.57 1 97.94 34 ILE B N 1
ATOM 1296 C CA . ILE B 1 34 ? -17.875 -3.014 7.496 1 97.94 34 ILE B CA 1
ATOM 1297 C C . ILE B 1 34 ? -18.609 -1.812 8.094 1 97.94 34 ILE B C 1
ATOM 1299 O O . ILE B 1 34 ? -19.484 -1.968 8.93 1 97.94 34 ILE B O 1
ATOM 1303 N N . GLU B 1 35 ? -18.188 -0.684 7.695 1 96.62 35 GLU B N 1
ATOM 1304 C CA . GLU B 1 35 ? -18.766 0.526 8.266 1 96.62 35 GLU B CA 1
ATOM 1305 C C . GLU B 1 35 ? -18.984 1.591 7.191 1 96.62 35 GLU B C 1
ATOM 1307 O O . GLU B 1 35 ? -18.281 1.604 6.176 1 96.62 35 GLU B O 1
ATOM 1312 N N . GLU B 1 36 ? -19.938 2.412 7.438 1 96.62 36 GLU B N 1
ATOM 1313 C CA . GLU B 1 36 ? -20.141 3.582 6.59 1 96.62 36 GLU B CA 1
ATOM 1314 C C . GLU B 1 36 ? -19.562 4.836 7.234 1 96.62 36 GLU B C 1
ATOM 1316 O O . GLU B 1 36 ? -19.688 5.035 8.445 1 96.62 36 GLU B O 1
ATOM 1321 N N . VAL B 1 37 ? -18.875 5.602 6.422 1 95.31 37 VAL B N 1
ATOM 1322 C CA . VAL B 1 37 ? -18.359 6.902 6.832 1 95.31 37 VAL B CA 1
ATOM 1323 C C . VAL B 1 37 ? -19 8 5.992 1 95.31 37 VAL B C 1
ATOM 1325 O O . VAL B 1 37 ? -18.391 8.492 5.035 1 95.31 37 VAL B O 1
ATOM 1328 N N . PRO B 1 38 ? -20.141 8.523 6.43 1 95.62 38 PRO B N 1
ATOM 1329 C CA . PRO B 1 38 ? -20.938 9.438 5.605 1 95.62 38 PRO B CA 1
ATOM 1330 C C . PRO B 1 38 ? -20.172 10.703 5.223 1 95.62 38 PRO B C 1
ATOM 1332 O O . PRO B 1 38 ? -20.266 11.164 4.082 1 95.62 38 PRO B O 1
ATOM 1335 N N . ASP B 1 39 ? -19.438 11.195 6.117 1 93.12 39 ASP B N 1
ATOM 1336 C CA . ASP B 1 39 ? -18.703 12.438 5.871 1 93.12 39 ASP B CA 1
ATOM 1337 C C . ASP B 1 39 ? -17.703 12.273 4.73 1 93.12 39 ASP B C 1
ATOM 1339 O O . ASP B 1 39 ? -17.406 13.227 4.012 1 93.12 39 ASP B O 1
ATOM 1343 N N . GLN B 1 40 ? -17.234 11.07 4.52 1 94.38 40 GLN B N 1
ATOM 1344 C CA . GLN B 1 40 ? -16.266 10.789 3.463 1 94.38 40 GLN B CA 1
ATOM 1345 C C . GLN B 1 40 ? -16.938 10.148 2.254 1 94.38 40 GLN B C 1
ATOM 1347 O O . GLN B 1 40 ? -16.297 9.883 1.24 1 94.38 40 GLN B O 1
ATOM 1352 N N . LYS B 1 41 ? -18.203 9.898 2.381 1 97.62 41 LYS B N 1
ATOM 1353 C CA . LYS B 1 41 ? -19.031 9.32 1.326 1 97.62 41 LYS B CA 1
ATOM 1354 C C . LYS B 1 41 ? -18.484 7.973 0.873 1 97.62 41 LYS B C 1
ATOM 1356 O O . LYS B 1 41 ? -18.344 7.723 -0.327 1 97.62 41 LYS B O 1
ATOM 1361 N N . VAL B 1 42 ? -18.125 7.145 1.876 1 98.38 42 VAL B N 1
ATOM 1362 C CA . VAL B 1 42 ? -17.625 5.812 1.554 1 98.38 42 VAL B CA 1
ATOM 1363 C C . VAL B 1 42 ? -18.203 4.789 2.529 1 98.38 42 VAL B C 1
ATOM 1365 O O . VAL B 1 42 ? -18.656 5.148 3.617 1 98.38 42 VAL B O 1
ATOM 1368 N N . ARG B 1 43 ? -18.328 3.553 2.111 1 98.5 43 ARG B N 1
ATOM 1369 C CA . ARG B 1 43 ? -18.359 2.361 2.953 1 98.5 43 ARG B CA 1
ATOM 1370 C C . ARG B 1 43 ? -16.984 1.691 2.994 1 98.5 43 ARG B C 1
ATOM 1372 O O . ARG B 1 43 ? -16.297 1.609 1.974 1 98.5 43 ARG B O 1
ATOM 1379 N N . THR B 1 44 ? -16.578 1.261 4.156 1 98.69 44 THR B N 1
ATOM 1380 C CA . THR B 1 44 ? -15.258 0.655 4.281 1 98.69 44 THR B CA 1
ATOM 1381 C C . THR B 1 44 ? -15.359 -0.765 4.828 1 98.69 44 THR B C 1
ATOM 1383 O O . THR B 1 44 ? -16.266 -1.069 5.609 1 98.69 44 THR B O 1
ATOM 1386 N N . ALA B 1 45 ? -14.562 -1.651 4.387 1 98.88 45 ALA B N 1
ATOM 1387 C CA . ALA B 1 45 ? -14.352 -2.99 4.934 1 98.88 45 ALA B CA 1
ATOM 1388 C C . ALA B 1 45 ? -12.914 -3.16 5.414 1 98.88 45 ALA B C 1
ATOM 1390 O O . ALA B 1 45 ? -11.969 -2.707 4.758 1 98.88 45 ALA B O 1
ATOM 1391 N N . PHE B 1 46 ? -12.75 -3.871 6.527 1 98.88 46 PHE B N 1
ATOM 1392 C CA . PHE B 1 46 ? -11.43 -3.977 7.129 1 98.88 46 PHE B CA 1
ATOM 1393 C C . PHE B 1 46 ? -11.016 -5.438 7.281 1 98.88 46 PHE B C 1
ATOM 1395 O O . PHE B 1 46 ? -11.836 -6.281 7.656 1 98.88 46 PHE B O 1
ATOM 1402 N N . MET B 1 47 ? -9.773 -5.73 6.953 1 98.75 47 MET B N 1
ATOM 1403 C CA . MET B 1 47 ? -9.078 -6.996 7.18 1 98.75 47 MET B CA 1
ATOM 1404 C C . MET B 1 47 ? -7.691 -6.758 7.762 1 98.75 47 MET B C 1
ATOM 1406 O O . MET B 1 47 ? -7.051 -5.75 7.457 1 98.75 47 MET B O 1
ATOM 1410 N N . MET B 1 48 ? -7.289 -7.66 8.562 1 98.5 48 MET B N 1
ATOM 1411 C CA . MET B 1 48 ? -5.961 -7.555 9.164 1 98.5 48 MET B CA 1
ATOM 1412 C C . MET B 1 48 ? -4.984 -8.516 8.484 1 98.5 48 MET B C 1
ATOM 1414 O O . MET B 1 48 ? -5.312 -9.68 8.25 1 98.5 48 MET B O 1
ATOM 1418 N N . VAL B 1 49 ? -3.859 -8.062 8.141 1 98.44 49 VAL B N 1
ATOM 1419 C CA . VAL B 1 49 ? -2.738 -8.867 7.664 1 98.44 49 VAL B CA 1
ATOM 1420 C C . VAL B 1 49 ? -1.482 -8.531 8.469 1 98.44 49 VAL B C 1
ATOM 1422 O O . VAL B 1 49 ? -0.827 -7.516 8.211 1 98.44 49 VAL B O 1
ATOM 1425 N N . GLY B 1 50 ? -1.04 -9.422 9.383 1 98 50 GLY B N 1
ATOM 1426 C CA . GLY B 1 50 ? 0.02 -9.039 10.305 1 98 50 GLY B CA 1
ATOM 1427 C C . GLY B 1 50 ? -0.311 -7.797 11.109 1 98 50 GLY B C 1
ATOM 1428 O O . GLY B 1 50 ? -1.337 -7.746 11.789 1 98 50 GLY B O 1
ATOM 1429 N N . GLN B 1 51 ? 0.467 -6.734 10.969 1 98.25 51 GLN B N 1
ATOM 1430 C CA . GLN B 1 51 ? 0.312 -5.508 11.742 1 98.25 51 GLN B CA 1
ATOM 1431 C C . GLN B 1 51 ? -0.442 -4.445 10.953 1 98.25 51 GLN B C 1
ATOM 1433 O O . GLN B 1 51 ? -0.736 -3.367 11.469 1 98.25 51 GLN B O 1
ATOM 1438 N N . THR B 1 52 ? -0.751 -4.711 9.711 1 98.75 52 THR B N 1
ATOM 1439 C CA . THR B 1 52 ? -1.319 -3.711 8.82 1 98.75 52 THR B CA 1
ATOM 1440 C C . THR B 1 52 ? -2.734 -4.102 8.398 1 98.75 52 THR B C 1
ATOM 1442 O O . THR B 1 52 ? -3 -5.266 8.102 1 98.75 52 THR B O 1
ATOM 1445 N N . LYS B 1 53 ? -3.613 -3.107 8.352 1 98.62 53 LYS B N 1
ATOM 1446 C CA . LYS B 1 53 ? -4.965 -3.363 7.859 1 98.62 53 LYS B CA 1
ATOM 1447 C C . LYS B 1 53 ? -5.062 -3.102 6.359 1 98.62 53 LYS B C 1
ATOM 1449 O O . LYS B 1 53 ? -4.414 -2.189 5.84 1 98.62 53 LYS B O 1
ATOM 1454 N N . LEU B 1 54 ? -5.855 -3.902 5.68 1 98.88 54 LEU B N 1
ATOM 1455 C CA . LEU B 1 54 ? -6.414 -3.529 4.387 1 98.88 54 LEU B CA 1
ATOM 1456 C C . LEU B 1 54 ? -7.789 -2.891 4.555 1 98.88 54 LEU B C 1
ATOM 1458 O O . LEU B 1 54 ? -8.656 -3.439 5.238 1 98.88 54 LEU B O 1
ATOM 1462 N N . GLU B 1 55 ? -7.945 -1.75 4.027 1 98.88 55 GLU B N 1
ATOM 1463 C CA . GLU B 1 55 ? -9.211 -1.021 4.031 1 98.88 55 GLU B CA 1
ATOM 1464 C C . GLU B 1 55 ? -9.781 -0.889 2.623 1 98.88 55 GLU B C 1
ATOM 1466 O O . GLU B 1 55 ? -9.258 -0.124 1.807 1 98.88 55 GLU B O 1
ATOM 1471 N N . LEU B 1 56 ? -10.82 -1.659 2.324 1 98.88 56 LEU B N 1
ATOM 1472 C CA . LEU B 1 56 ? -11.547 -1.447 1.074 1 98.88 56 LEU B CA 1
ATOM 1473 C C . LEU B 1 56 ? -12.477 -0.247 1.184 1 98.88 56 LEU B C 1
ATOM 1475 O O . LEU B 1 56 ? -13.172 -0.086 2.188 1 98.88 56 LEU B O 1
ATOM 1479 N N . LEU B 1 57 ? -12.445 0.622 0.198 1 98.88 57 LEU B N 1
ATOM 1480 C CA . LEU B 1 57 ? -13.273 1.82 0.177 1 98.88 57 LEU B CA 1
ATOM 1481 C C . LEU B 1 57 ? -14.227 1.798 -1.012 1 98.88 57 LEU B C 1
ATOM 1483 O O . LEU B 1 57 ? -13.797 1.859 -2.164 1 98.88 57 LEU B O 1
ATOM 1487 N N . GLU B 1 58 ? -15.477 1.684 -0.776 1 98.88 58 GLU B N 1
ATOM 1488 C CA . GLU B 1 58 ? -16.547 1.766 -1.759 1 98.88 58 GLU B CA 1
ATOM 1489 C C . GLU B 1 58 ? -17.25 3.121 -1.702 1 98.88 58 GLU B C 1
ATOM 1491 O O . GLU B 1 58 ? -17.781 3.512 -0.658 1 98.88 58 GLU B O 1
ATOM 1496 N N . PRO B 1 59 ? -17.219 3.846 -2.852 1 98.81 59 PRO B N 1
ATOM 1497 C CA . PRO B 1 59 ? -17.906 5.141 -2.828 1 98.81 59 PRO B CA 1
ATOM 1498 C C . PRO B 1 59 ? -19.422 5 -2.691 1 98.81 59 PRO B C 1
ATOM 1500 O O . PRO B 1 59 ? -20.016 4.078 -3.258 1 98.81 59 PRO B O 1
ATOM 1503 N N . THR B 1 60 ? -20.031 5.938 -1.951 1 98.38 60 THR B N 1
ATOM 1504 C CA . THR B 1 60 ? -21.469 5.922 -1.792 1 98.38 60 THR B CA 1
ATOM 1505 C C . THR B 1 60 ? -22.109 7.062 -2.578 1 98.38 60 THR B C 1
ATOM 1507 O O . THR B 1 60 ? -23.328 7.277 -2.498 1 98.38 60 THR B O 1
ATOM 1510 N N . SER B 1 61 ? -21.344 7.828 -3.186 1 97.94 61 SER B N 1
ATOM 1511 C CA . SER B 1 61 ? -21.781 8.914 -4.051 1 97.94 61 SER B CA 1
ATOM 1512 C C . SER B 1 61 ? -20.766 9.195 -5.152 1 97.94 61 SER B C 1
ATOM 1514 O O . SER B 1 61 ? -19.578 8.891 -5 1 97.94 61 SER B O 1
ATOM 1516 N N . ASP B 1 62 ? -21.203 9.805 -6.238 1 97.12 62 ASP B N 1
ATOM 1517 C CA . ASP B 1 62 ? -20.297 10.172 -7.332 1 97.12 62 ASP B CA 1
ATOM 1518 C C . ASP B 1 62 ? -19.359 11.297 -6.914 1 97.12 62 ASP B C 1
ATOM 1520 O O . ASP B 1 62 ? -18.344 11.539 -7.566 1 97.12 62 ASP B O 1
ATOM 1524 N N . GLU B 1 63 ? -19.719 11.969 -5.836 1 96.62 63 GLU B N 1
ATOM 1525 C CA . GLU B 1 63 ? -18.938 13.094 -5.359 1 96.62 63 GLU B CA 1
ATOM 1526 C C . GLU B 1 63 ? -17.812 12.633 -4.438 1 96.62 63 GLU B C 1
ATOM 1528 O O . GLU B 1 63 ? -16.953 13.43 -4.047 1 96.62 63 GLU B O 1
ATOM 1533 N N . SER B 1 64 ? -17.828 11.398 -4.125 1 97.19 64 SER B N 1
ATOM 1534 C CA . SER B 1 64 ? -16.797 10.828 -3.273 1 97.19 64 SER B CA 1
ATOM 1535 C C . SER B 1 64 ? -15.422 10.93 -3.932 1 97.19 64 SER B C 1
ATOM 1537 O O . SER B 1 64 ? -15.273 10.633 -5.121 1 97.19 64 SER B O 1
ATOM 1539 N N . PRO B 1 65 ? -14.406 11.32 -3.123 1 97 65 PRO B N 1
ATOM 1540 C CA . PRO B 1 65 ? -13.055 11.273 -3.688 1 97 65 PRO B CA 1
ATOM 1541 C C . PRO B 1 65 ? -12.695 9.898 -4.246 1 97 65 PRO B C 1
ATOM 1543 O O . PRO B 1 65 ? -11.961 9.805 -5.234 1 97 65 PRO B O 1
ATOM 1546 N N . ILE B 1 66 ? -13.227 8.852 -3.693 1 98.62 66 ILE B N 1
ATOM 1547 C CA . ILE B 1 66 ? -12.977 7.492 -4.152 1 98.62 66 ILE B CA 1
ATOM 1548 C C . ILE B 1 66 ? -13.625 7.277 -5.516 1 98.62 66 ILE B C 1
ATOM 1550 O O . ILE B 1 66 ? -13.039 6.648 -6.402 1 98.62 66 ILE B O 1
ATOM 1554 N N . ALA B 1 67 ? -14.836 7.801 -5.664 1 98.69 67 ALA B N 1
ATOM 1555 C CA . ALA B 1 67 ? -15.508 7.695 -6.961 1 98.69 67 ALA B CA 1
ATOM 1556 C C . ALA B 1 67 ? -14.688 8.367 -8.055 1 98.69 67 ALA B C 1
ATOM 1558 O O . ALA B 1 67 ? -14.508 7.809 -9.141 1 98.69 67 ALA B O 1
ATOM 1559 N N . LYS B 1 68 ? -14.211 9.5 -7.777 1 98.19 68 LYS B N 1
ATOM 1560 C CA . LYS B 1 68 ? -13.406 10.242 -8.742 1 98.19 68 LYS B CA 1
ATOM 1561 C C . LYS B 1 68 ? -12.117 9.492 -9.062 1 98.19 68 LYS B C 1
ATOM 1563 O O . LYS B 1 68 ? -11.688 9.461 -10.219 1 98.19 68 LYS B O 1
ATOM 1568 N N . PHE B 1 69 ? -11.516 8.969 -8.07 1 98.25 69 PHE B N 1
ATOM 1569 C CA . PHE B 1 69 ? -10.305 8.188 -8.25 1 98.25 69 PHE B CA 1
ATOM 1570 C C . PHE B 1 69 ? -10.547 7.016 -9.188 1 98.25 69 PHE B C 1
ATOM 1572 O O . PHE B 1 69 ? -9.789 6.805 -10.141 1 98.25 69 PHE B O 1
ATOM 1579 N N . ILE B 1 70 ? -11.602 6.277 -8.938 1 98.44 70 ILE B N 1
ATOM 1580 C CA . ILE B 1 70 ? -11.914 5.098 -9.734 1 98.44 70 ILE B CA 1
ATOM 1581 C C . ILE B 1 70 ? -12.195 5.508 -11.172 1 98.44 70 ILE B C 1
ATOM 1583 O O . ILE B 1 70 ? -11.781 4.824 -12.117 1 98.44 70 ILE B O 1
ATOM 1587 N N . GLU B 1 71 ? -12.867 6.594 -11.289 1 98.19 71 GLU B N 1
ATOM 1588 C CA . GLU B 1 71 ? -13.172 7.094 -12.625 1 98.19 71 GLU B CA 1
ATOM 1589 C C . GLU B 1 71 ? -11.898 7.414 -13.398 1 98.19 71 GLU B C 1
ATOM 1591 O O . GLU B 1 71 ? -11.797 7.117 -14.586 1 98.19 71 GLU B O 1
ATOM 1596 N N . LYS B 1 72 ? -10.969 7.949 -12.75 1 96.69 72 LYS B N 1
ATOM 1597 C CA . LYS B 1 72 ? -9.75 8.438 -13.383 1 96.69 72 LYS B CA 1
ATOM 1598 C C . LYS B 1 72 ? -8.734 7.312 -13.562 1 96.69 72 LYS B C 1
ATOM 1600 O O . LYS B 1 72 ? -8.039 7.25 -14.578 1 96.69 72 LYS B O 1
ATOM 1605 N N . ARG B 1 73 ? -8.648 6.34 -12.586 1 96.56 73 ARG B N 1
ATOM 1606 C CA . ARG B 1 73 ? -7.5 5.441 -12.547 1 96.56 73 ARG B CA 1
ATOM 1607 C C . ARG B 1 73 ? -7.949 3.982 -12.523 1 96.56 73 ARG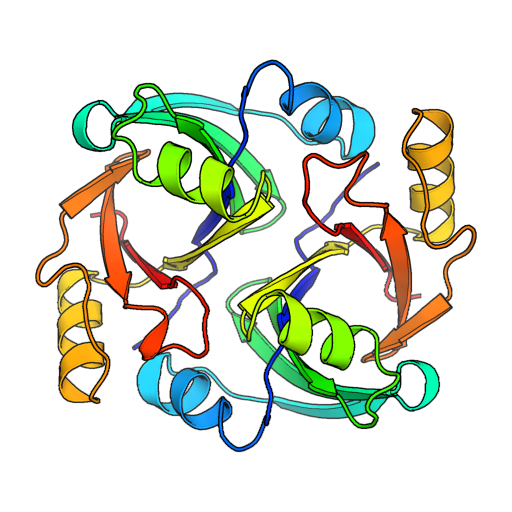 B C 1
ATOM 1609 O O . ARG B 1 73 ? -7.137 3.074 -12.711 1 96.56 73 ARG B O 1
ATOM 1616 N N . GLY B 1 74 ? -9.281 3.789 -12.344 1 97.81 74 GLY B N 1
ATOM 1617 C CA . GLY B 1 74 ? -9.75 2.441 -12.07 1 97.81 74 GLY B CA 1
ATOM 1618 C C . GLY B 1 74 ? -9.57 2.035 -10.617 1 97.81 74 GLY B C 1
ATOM 1619 O O . GLY B 1 74 ? -9.047 2.809 -9.812 1 97.81 74 GLY B O 1
ATOM 1620 N N . GLU B 1 75 ? -10.078 0.856 -10.258 1 98.69 75 GLU B N 1
ATOM 1621 C CA . GLU B 1 75 ? -9.891 0.308 -8.914 1 98.69 75 GLU B CA 1
ATOM 1622 C C . GLU B 1 75 ? -8.414 0.075 -8.617 1 98.69 75 GLU B C 1
ATOM 1624 O O . GLU B 1 75 ? -7.609 -0.102 -9.539 1 98.69 75 GLU B O 1
ATOM 1629 N N . GLY B 1 76 ? -8.07 0.098 -7.301 1 98.56 76 GLY B N 1
ATOM 1630 C CA . GLY B 1 76 ? -6.691 -0.163 -6.934 1 98.56 76 GLY B CA 1
ATOM 1631 C C . GLY B 1 76 ? -6.262 0.554 -5.668 1 98.56 76 GLY B C 1
ATOM 1632 O O . GLY B 1 76 ? -7.102 1.08 -4.934 1 98.56 76 GLY B O 1
ATOM 1633 N N . ILE B 1 77 ? -4.973 0.558 -5.387 1 98.81 77 ILE B N 1
ATOM 1634 C CA . ILE B 1 77 ? -4.434 1.119 -4.152 1 98.81 77 ILE B CA 1
ATOM 1635 C C . ILE B 1 77 ? -4.566 2.641 -4.176 1 98.81 77 ILE B C 1
ATOM 1637 O O . ILE B 1 77 ? -4.102 3.295 -5.113 1 98.81 77 ILE B O 1
ATOM 1641 N N . HIS B 1 78 ? -5.184 3.162 -3.139 1 98.75 78 HIS B N 1
ATOM 1642 C CA . HIS B 1 78 ? -5.516 4.582 -3.088 1 98.75 78 HIS B CA 1
ATOM 1643 C C . HIS B 1 78 ? -4.516 5.352 -2.229 1 98.75 78 HIS B C 1
ATOM 1645 O O . HIS B 1 78 ? -4.051 6.422 -2.621 1 98.75 78 HIS B O 1
ATOM 1651 N N . HIS B 1 79 ? -4.203 4.801 -1.02 1 98.88 79 HIS B N 1
ATOM 1652 C CA . HIS B 1 79 ? -3.307 5.539 -0.137 1 98.88 79 HIS B CA 1
ATOM 1653 C C . HIS B 1 79 ? -2.635 4.613 0.87 1 98.88 79 HIS B C 1
ATOM 1655 O O . HIS B 1 79 ? -3.035 3.455 1.016 1 98.88 79 HIS B O 1
ATOM 1661 N N . ILE B 1 80 ? -1.579 5.105 1.453 1 98.94 80 ILE B N 1
ATOM 1662 C CA . ILE B 1 80 ? -0.925 4.488 2.602 1 98.94 80 ILE B CA 1
ATOM 1663 C C . ILE B 1 80 ? -1.16 5.34 3.848 1 98.94 80 ILE B C 1
ATOM 1665 O O . ILE B 1 80 ? -0.955 6.555 3.826 1 98.94 80 ILE B O 1
ATOM 1669 N N . ALA B 1 81 ? -1.584 4.727 4.934 1 98.88 81 ALA B N 1
ATOM 1670 C CA . ALA B 1 81 ? -1.78 5.426 6.199 1 98.88 81 ALA B CA 1
ATOM 1671 C C . ALA B 1 81 ? -0.725 5.016 7.223 1 98.88 81 ALA B C 1
ATOM 1673 O O . ALA B 1 81 ? -0.622 3.838 7.578 1 98.88 81 ALA B O 1
ATOM 1674 N N . PHE B 1 82 ? -0.003 5.988 7.695 1 98.88 82 PHE B N 1
ATOM 1675 C CA . PHE B 1 82 ? 1.018 5.746 8.711 1 98.88 82 PHE B CA 1
ATOM 1676 C C . PHE B 1 82 ? 0.51 6.137 10.094 1 98.88 82 PHE B C 1
ATOM 1678 O O . PHE B 1 82 ? -0.066 7.215 10.266 1 98.88 82 PHE B O 1
ATOM 1685 N N . CYS B 1 83 ? 0.746 5.273 11.047 1 98.75 83 CYS B N 1
ATOM 1686 C CA . CYS B 1 83 ? 0.336 5.555 12.414 1 98.75 83 CYS B CA 1
ATOM 1687 C C . CYS B 1 83 ? 1.372 6.414 13.133 1 98.75 83 CYS B C 1
ATOM 1689 O O . CYS B 1 83 ? 2.562 6.094 13.125 1 98.75 83 CYS B O 1
ATOM 1691 N N . VAL B 1 84 ? 0.897 7.492 13.703 1 98.62 84 VAL B N 1
ATOM 1692 C CA . VAL B 1 84 ? 1.727 8.422 14.461 1 98.62 84 VAL B CA 1
ATOM 1693 C C . VAL B 1 84 ? 1.127 8.641 15.852 1 98.62 84 VAL B C 1
ATOM 1695 O O . VAL B 1 84 ? 0.023 8.164 16.141 1 98.62 84 VAL B O 1
ATOM 1698 N N . GLU B 1 85 ? 1.907 9.242 16.719 1 97.94 85 GLU B N 1
ATOM 1699 C CA . GLU B 1 85 ? 1.427 9.5 18.078 1 97.94 85 GLU B CA 1
ATOM 1700 C C . GLU B 1 85 ? 0.319 10.547 18.078 1 97.94 85 GLU B C 1
ATOM 1702 O O . GLU B 1 85 ? -0.654 10.43 18.828 1 97.94 85 GLU B O 1
ATOM 1707 N N . ASP B 1 86 ? 0.443 11.609 17.312 1 98.25 86 ASP B N 1
ATOM 1708 C CA . ASP B 1 86 ? -0.503 12.711 17.188 1 98.25 86 ASP B CA 1
ATOM 1709 C C . ASP B 1 86 ? -0.57 13.219 15.75 1 98.25 86 ASP B C 1
ATOM 1711 O O . ASP B 1 86 ? 0.404 13.773 15.234 1 98.25 86 ASP B O 1
ATOM 1715 N N . ALA B 1 87 ? -1.723 13.086 15.148 1 98.5 87 ALA B N 1
ATOM 1716 C CA . ALA B 1 87 ? -1.889 13.422 13.734 1 98.5 87 ALA B CA 1
ATOM 1717 C C . ALA B 1 87 ? -1.691 14.914 13.5 1 98.5 87 ALA B C 1
ATOM 1719 O O . ALA B 1 87 ? -1.1 15.32 12.492 1 98.5 87 ALA B O 1
ATOM 1720 N N . ASN B 1 88 ? -2.182 15.727 14.398 1 98.62 88 ASN B N 1
ATOM 1721 C CA . ASN B 1 88 ? -2.006 17.172 14.25 1 98.62 88 ASN B CA 1
ATOM 1722 C C . ASN B 1 88 ? -0.531 17.562 14.297 1 98.62 88 ASN B C 1
ATOM 1724 O O . ASN B 1 88 ? -0.079 18.375 13.492 1 98.62 88 ASN B O 1
ATOM 1728 N N . GLU B 1 89 ? 0.159 17 15.172 1 98.44 89 GLU B N 1
ATOM 1729 C CA . GLU B 1 89 ? 1.59 17.281 15.258 1 98.44 89 GLU B CA 1
ATOM 1730 C C . GLU B 1 89 ? 2.322 16.797 14.008 1 98.44 89 GLU B C 1
ATOM 1732 O O . GLU B 1 89 ? 3.244 17.469 13.531 1 98.44 89 GLU B O 1
ATOM 1737 N N . ALA B 1 90 ? 1.933 15.664 13.531 1 98.62 90 ALA B N 1
ATOM 1738 C CA . ALA B 1 90 ? 2.551 15.133 12.32 1 98.62 90 ALA B CA 1
ATOM 1739 C C . ALA B 1 90 ? 2.305 16.047 11.125 1 98.62 90 ALA B C 1
ATOM 1741 O O . ALA B 1 90 ? 3.215 16.312 10.336 1 98.62 90 ALA B O 1
ATOM 1742 N N . LEU B 1 91 ? 1.069 16.5 10.977 1 98.69 91 LEU B N 1
ATOM 1743 C CA . LEU B 1 91 ? 0.731 17.438 9.898 1 98.69 91 LEU B CA 1
ATOM 1744 C C . LEU B 1 91 ? 1.565 18.703 9.992 1 98.69 91 LEU B C 1
ATOM 1746 O O . LEU B 1 91 ? 2.129 19.156 8.992 1 98.69 91 LEU B O 1
ATOM 1750 N N . ALA B 1 92 ? 1.653 19.219 11.156 1 98.62 92 ALA B N 1
ATOM 1751 C CA . ALA B 1 92 ? 2.434 20.438 11.367 1 98.62 92 ALA B CA 1
ATOM 1752 C C . ALA B 1 92 ? 3.904 20.219 11.031 1 98.62 92 ALA B C 1
ATOM 1754 O O . ALA B 1 92 ? 4.547 21.062 10.406 1 98.62 92 ALA B O 1
ATOM 1755 N N . ASP B 1 93 ? 4.391 19.125 11.461 1 98.5 93 ASP B N 1
ATOM 1756 C CA . ASP B 1 93 ? 5.777 18.781 11.188 1 98.5 93 ASP B CA 1
ATOM 1757 C C . ASP B 1 93 ? 6.027 18.672 9.68 1 98.5 93 ASP B C 1
ATOM 1759 O O . ASP B 1 93 ? 7.008 19.219 9.164 1 98.5 93 ASP B O 1
ATOM 1763 N N . ALA B 1 94 ? 5.195 17.969 8.945 1 98.62 94 ALA B N 1
ATOM 1764 C CA . ALA B 1 94 ? 5.309 17.828 7.496 1 98.62 94 ALA B CA 1
ATOM 1765 C C . ALA B 1 94 ? 5.285 19.203 6.812 1 98.62 94 ALA B C 1
ATOM 1767 O O . ALA B 1 94 ? 6.098 19.469 5.93 1 98.62 94 ALA B O 1
ATOM 1768 N N . ALA B 1 95 ? 4.363 20.016 7.262 1 98.56 95 ALA B N 1
ATOM 1769 C CA . ALA B 1 95 ? 4.254 21.344 6.684 1 98.56 95 ALA B CA 1
ATOM 1770 C C . ALA B 1 95 ? 5.539 22.141 6.898 1 98.56 95 ALA B C 1
ATOM 1772 O O . ALA B 1 95 ? 6.016 22.828 5.988 1 98.56 95 ALA B O 1
ATOM 1773 N N . SER B 1 96 ? 6.07 22.078 8.055 1 98.44 96 SER B N 1
ATOM 1774 C CA . SER B 1 96 ? 7.285 22.812 8.383 1 98.44 96 SER B CA 1
ATOM 1775 C C . SER B 1 96 ? 8.461 22.359 7.527 1 98.44 96 SER B C 1
ATOM 1777 O O . SER B 1 96 ? 9.445 23.094 7.375 1 98.44 96 SER B O 1
ATOM 1779 N N . LYS B 1 97 ? 8.328 21.219 6.957 1 98.31 97 LYS B N 1
ATOM 1780 C CA . LYS B 1 97 ? 9.391 20.656 6.137 1 98.31 97 LYS B CA 1
ATOM 1781 C C . LYS B 1 97 ? 9.086 20.812 4.652 1 98.31 97 LYS B C 1
ATOM 1783 O O . LYS B 1 97 ? 9.695 20.141 3.809 1 98.31 97 LYS B O 1
ATOM 1788 N N . GLY B 1 98 ? 8.023 21.531 4.336 1 98 98 GLY B N 1
ATOM 1789 C CA . GLY B 1 98 ? 7.762 21.938 2.963 1 98 98 GLY B CA 1
ATOM 1790 C C . GLY B 1 98 ? 6.77 21.031 2.254 1 98 98 GLY B C 1
ATOM 1791 O O . GLY B 1 98 ? 6.598 21.125 1.038 1 98 98 GLY B O 1
ATOM 1792 N N . ILE B 1 99 ? 6.164 20.141 2.967 1 98.62 99 ILE B N 1
ATOM 1793 C CA . ILE B 1 99 ? 5.176 19.25 2.367 1 98.62 99 ILE B CA 1
ATOM 1794 C C . ILE B 1 99 ? 3.83 19.969 2.262 1 98.62 99 ILE B C 1
ATOM 1796 O O . ILE B 1 99 ? 3.383 20.609 3.221 1 98.62 99 ILE B O 1
ATOM 1800 N N . LYS B 1 100 ? 3.26 19.875 1.051 1 98.62 100 LYS B N 1
ATOM 1801 C CA . LYS B 1 100 ? 1.903 20.391 0.879 1 98.62 100 LYS B CA 1
ATOM 1802 C C . LYS B 1 100 ? 0.882 19.484 1.561 1 98.62 100 LYS B C 1
ATOM 1804 O O . LYS B 1 100 ? 0.917 18.266 1.392 1 98.62 100 LYS B O 1
ATOM 1809 N N . LEU B 1 101 ? -0.004 20.172 2.318 1 98.62 101 LEU B N 1
ATOM 1810 C CA . LEU B 1 101 ? -1.024 19.422 3.043 1 98.62 101 LEU B CA 1
ATOM 1811 C C . LEU B 1 101 ? -2.359 19.469 2.311 1 98.62 101 LEU B C 1
ATOM 1813 O O . LEU B 1 101 ? -2.701 20.484 1.703 1 98.62 101 LEU B O 1
ATOM 1817 N N . ILE B 1 102 ? -3.09 18.406 2.348 1 98.12 102 ILE B N 1
ATOM 1818 C CA . ILE B 1 102 ? -4.496 18.422 1.958 1 98.12 102 ILE B CA 1
ATOM 1819 C C . ILE B 1 102 ? -5.352 18.844 3.15 1 98.12 102 ILE B C 1
ATOM 1821 O O . ILE B 1 102 ? -6.266 19.672 3.008 1 98.12 102 ILE B O 1
ATOM 1825 N N . ASP B 1 103 ? -5.012 18.234 4.309 1 97.81 103 ASP B N 1
ATOM 1826 C CA . ASP B 1 103 ? -5.691 18.578 5.551 1 97.81 103 ASP B CA 1
ATOM 1827 C C . ASP B 1 103 ? -4.781 19.391 6.469 1 97.81 103 ASP B C 1
ATOM 1829 O O . ASP B 1 103 ? -3.77 18.875 6.957 1 97.81 103 ASP B O 1
ATOM 1833 N N . GLU B 1 104 ? -5.219 20.578 6.805 1 97.62 104 GLU B N 1
ATOM 1834 C CA . GLU B 1 104 ? -4.426 21.406 7.699 1 97.62 104 GLU B CA 1
ATOM 1835 C C . GLU B 1 104 ? -4.562 20.953 9.148 1 97.62 104 GLU B C 1
ATOM 1837 O O . GLU B 1 104 ? -3.672 21.203 9.969 1 97.62 104 GLU B O 1
ATOM 1842 N N . LYS B 1 105 ? -5.668 20.406 9.445 1 98.12 105 LYS B N 1
ATOM 1843 C CA . LYS B 1 105 ? -5.941 19.797 10.742 1 98.12 105 LYS B CA 1
ATOM 1844 C C . LYS B 1 105 ? -6.484 18.375 10.594 1 98.12 105 LYS B C 1
ATOM 1846 O O . LYS B 1 105 ? -7.133 18.062 9.594 1 98.12 105 LYS B O 1
ATOM 1851 N N . ALA B 1 106 ? -6.176 17.609 11.625 1 97.88 106 ALA B N 1
ATOM 1852 C CA . ALA B 1 106 ? -6.711 16.25 11.609 1 97.88 106 ALA B CA 1
ATOM 1853 C C . ALA B 1 106 ? -8.234 16.266 11.68 1 97.88 106 ALA B C 1
ATOM 1855 O O . ALA B 1 106 ? -8.828 17.188 12.234 1 97.88 106 ALA B O 1
ATOM 1856 N N . ARG B 1 107 ? -8.828 15.344 11.094 1 96.62 107 ARG B N 1
ATOM 1857 C CA . ARG B 1 107 ? -10.266 15.109 11.148 1 96.62 107 ARG B CA 1
ATOM 1858 C C . ARG B 1 107 ? -10.57 13.648 11.469 1 96.62 107 ARG B C 1
ATOM 1860 O O . ARG B 1 107 ? -9.672 12.805 11.469 1 96.62 107 ARG B O 1
ATOM 1867 N N . LYS B 1 108 ? -11.828 13.375 11.719 1 94.94 108 LYS B N 1
ATOM 1868 C CA . LYS B 1 108 ? -12.227 12.016 12.078 1 94.94 108 LYS B CA 1
ATOM 1869 C C . LYS B 1 108 ? -12.25 11.109 10.859 1 94.94 108 LYS B C 1
ATOM 1871 O O . LYS B 1 108 ? -12.711 11.516 9.789 1 94.94 108 LYS B O 1
ATOM 1876 N N . GLY B 1 109 ? -11.727 9.891 11.055 1 93.69 109 GLY B N 1
ATOM 1877 C CA . GLY B 1 109 ? -11.766 8.867 10.031 1 93.69 109 GLY B CA 1
ATOM 1878 C C . GLY B 1 109 ? -12.477 7.598 10.477 1 93.69 109 GLY B C 1
ATOM 1879 O O . GLY B 1 109 ? -13.242 7.621 11.438 1 93.69 109 GLY B O 1
ATOM 1880 N N . ALA B 1 110 ? -12.344 6.621 9.688 1 93 110 ALA B N 1
ATOM 1881 C CA . ALA B 1 110 ? -12.953 5.336 10.016 1 93 110 ALA B CA 1
ATOM 1882 C C . ALA B 1 110 ? -12.367 4.762 11.297 1 93 110 ALA B C 1
ATOM 1884 O O . ALA B 1 110 ? -11.273 5.145 11.719 1 93 110 ALA B O 1
ATOM 1885 N N . GLU B 1 111 ? -13.156 3.986 11.984 1 95.38 111 GLU B N 1
ATOM 1886 C CA . GLU B 1 111 ? -12.789 3.246 13.18 1 95.38 111 GLU B CA 1
ATOM 1887 C C . GLU B 1 111 ? -12.32 4.188 14.289 1 95.38 111 GLU B C 1
ATOM 1889 O O . GLU B 1 111 ? -11.477 3.822 15.109 1 95.38 111 GLU B O 1
ATOM 1894 N N . GLY B 1 112 ? -12.68 5.492 14.227 1 92.19 112 GLY B N 1
ATOM 1895 C CA . GLY B 1 112 ? -12.414 6.449 15.289 1 92.19 112 GLY B CA 1
ATOM 1896 C C . GLY B 1 112 ? -11.031 7.07 15.203 1 92.19 112 GLY B C 1
ATOM 1897 O O . GLY B 1 112 ? -10.586 7.742 16.141 1 92.19 112 GLY B O 1
ATOM 1898 N N . LEU B 1 113 ? -10.344 6.855 14.172 1 96.25 113 LEU B N 1
ATOM 1899 C CA . LEU B 1 113 ? -9.023 7.438 13.992 1 96.25 113 LEU B CA 1
ATOM 1900 C C . LEU B 1 113 ? -9.125 8.938 13.727 1 96.25 113 LEU B C 1
ATOM 1902 O O . LEU B 1 113 ? -10.117 9.406 13.172 1 96.25 113 LEU B O 1
ATOM 1906 N N . ASN B 1 114 ? -8.172 9.672 14.211 1 98 114 ASN B N 1
ATOM 1907 C CA . ASN B 1 114 ? -7.883 10.984 13.641 1 98 114 ASN B CA 1
ATOM 1908 C C . ASN B 1 114 ? -6.938 10.875 12.445 1 98 114 ASN B C 1
ATOM 1910 O O . ASN B 1 114 ? -5.906 10.203 12.523 1 98 114 ASN B O 1
ATOM 1914 N N . ILE B 1 115 ? -7.336 11.562 11.391 1 98.25 115 ILE B N 1
ATOM 1915 C CA . ILE B 1 115 ? -6.547 11.359 10.18 1 98.25 115 ILE B CA 1
ATOM 1916 C C . ILE B 1 115 ? -6.254 12.703 9.523 1 98.25 115 ILE B C 1
ATOM 1918 O O . ILE B 1 115 ? -6.961 13.688 9.758 1 98.25 115 ILE B O 1
ATOM 1922 N N . GLY B 1 116 ? -5.188 12.766 8.711 1 98.56 116 GLY B N 1
ATOM 1923 C CA . GLY B 1 116 ? -4.848 13.844 7.797 1 98.56 116 GLY B CA 1
ATOM 1924 C C . GLY B 1 116 ? -4.039 13.375 6.602 1 98.56 116 GLY B C 1
ATOM 1925 O O . GLY B 1 116 ? -3.238 12.445 6.711 1 98.56 116 GLY B O 1
ATOM 1926 N N . PHE B 1 117 ? -4.25 14.125 5.473 1 98.81 117 PHE B N 1
ATOM 1927 C CA . PHE B 1 117 ? -3.611 13.695 4.234 1 98.81 117 PHE B CA 1
ATOM 1928 C C . PHE B 1 117 ? -2.564 14.711 3.785 1 98.81 117 PHE B C 1
ATOM 1930 O O . PHE B 1 117 ? -2.773 15.922 3.902 1 98.81 117 PHE B O 1
ATOM 1937 N N . LEU B 1 118 ? -1.467 14.156 3.314 1 98.81 118 LEU B N 1
ATOM 1938 C CA . LEU B 1 118 ? -0.436 14.898 2.598 1 98.81 118 LEU B CA 1
ATOM 1939 C C . LEU B 1 118 ? -0.649 14.805 1.09 1 98.81 118 LEU B C 1
ATOM 1941 O O . LEU B 1 118 ? -1.014 13.75 0.572 1 98.81 118 LEU B O 1
ATOM 1945 N N . HIS B 1 119 ? -0.36 15.859 0.383 1 98.38 119 HIS B N 1
ATOM 1946 C CA . HIS B 1 119 ? -0.648 15.945 -1.045 1 98.38 119 HIS B CA 1
ATOM 1947 C C . HIS B 1 119 ? 0.375 15.156 -1.859 1 98.38 119 HIS B C 1
ATOM 1949 O O . HIS B 1 119 ? 1.582 15.336 -1.686 1 98.38 119 HIS B O 1
ATOM 1955 N N . PRO B 1 120 ? -0.066 14.367 -2.85 1 98.12 120 PRO B N 1
ATOM 1956 C CA . PRO B 1 120 ? 0.835 13.5 -3.607 1 98.12 120 PRO B CA 1
ATOM 1957 C C . PRO B 1 120 ? 1.885 14.273 -4.395 1 98.12 120 PRO B C 1
ATOM 1959 O O . PRO B 1 120 ? 2.959 13.75 -4.691 1 98.12 120 PRO B O 1
ATOM 1962 N N . LYS B 1 121 ? 1.58 15.5 -4.695 1 96.94 121 LYS B N 1
ATOM 1963 C CA . LYS B 1 121 ? 2.539 16.312 -5.434 1 96.94 121 LYS B CA 1
ATOM 1964 C C . LYS B 1 121 ? 3.816 16.531 -4.629 1 96.94 121 LYS B C 1
ATOM 1966 O O . LYS B 1 121 ? 4.875 16.812 -5.195 1 96.94 121 LYS B O 1
ATOM 1971 N N . SER B 1 122 ? 3.693 16.359 -3.311 1 97.94 122 SER B N 1
ATOM 1972 C CA . SER B 1 122 ? 4.859 16.594 -2.465 1 97.94 122 SER B CA 1
ATOM 1973 C C . SER B 1 122 ? 5.355 15.289 -1.842 1 97.94 122 SER B C 1
ATOM 1975 O O . SER B 1 122 ? 6.25 15.305 -0.994 1 97.94 122 SER B O 1
ATOM 1977 N N . THR B 1 123 ? 4.758 14.195 -2.191 1 98.31 123 THR B N 1
ATOM 1978 C CA . THR B 1 123 ? 5.109 12.922 -1.579 1 98.31 123 THR B CA 1
ATOM 1979 C C . THR B 1 123 ? 5.391 11.867 -2.646 1 98.31 123 THR B C 1
ATOM 1981 O O . THR B 1 123 ? 5.023 10.703 -2.486 1 98.31 123 THR B O 1
ATOM 1984 N N . MET B 1 124 ? 5.945 12.297 -3.791 1 96.38 124 MET B N 1
ATOM 1985 C CA . MET B 1 124 ? 6.367 11.406 -4.871 1 96.38 124 MET B CA 1
ATOM 1986 C C . MET B 1 124 ? 5.191 10.594 -5.402 1 96.38 124 MET B C 1
ATOM 1988 O O . MET B 1 124 ? 5.316 9.391 -5.629 1 96.38 124 MET B O 1
ATOM 1992 N N . GLY B 1 125 ? 4.07 11.188 -5.488 1 98 125 GLY B N 1
ATOM 1993 C CA . GLY B 1 125 ? 2.91 10.578 -6.117 1 98 125 GLY B CA 1
ATOM 1994 C C . GLY B 1 125 ? 2.117 9.695 -5.176 1 98 125 GLY B C 1
ATOM 1995 O O . GLY B 1 125 ? 1.084 9.141 -5.562 1 98 125 GLY B O 1
ATOM 1996 N N . VAL B 1 126 ? 2.541 9.508 -3.951 1 98.69 126 VAL B N 1
ATOM 1997 C CA . VAL B 1 126 ? 1.867 8.648 -2.98 1 98.69 126 VAL B CA 1
ATOM 1998 C C . VAL B 1 126 ? 0.914 9.484 -2.129 1 98.69 126 VAL B C 1
ATOM 2000 O O . VAL B 1 126 ? 1.34 10.422 -1.444 1 98.69 126 VAL B O 1
ATOM 2003 N N . LEU B 1 127 ? -0.39 9.203 -2.221 1 98.81 127 LEU B N 1
ATOM 2004 C CA . LEU B 1 127 ? -1.308 9.797 -1.253 1 98.81 127 LEU B CA 1
ATOM 2005 C C . LEU B 1 127 ? -1.054 9.242 0.146 1 98.81 127 LEU B C 1
ATOM 2007 O O . LEU B 1 127 ? -1.356 8.078 0.423 1 98.81 127 LEU B O 1
ATOM 2011 N N . THR B 1 128 ? -0.482 10.117 0.985 1 98.88 128 THR B N 1
ATOM 2012 C CA . THR B 1 128 ? -0.032 9.695 2.309 1 98.88 128 THR B CA 1
ATOM 2013 C C . THR B 1 128 ? -1.01 10.164 3.385 1 98.88 128 THR B C 1
ATOM 2015 O O . THR B 1 128 ? -1.401 11.328 3.41 1 98.88 128 THR B O 1
ATOM 2018 N N . GLU B 1 129 ? -1.445 9.25 4.199 1 98.88 129 GLU B N 1
ATOM 2019 C CA . GLU B 1 129 ? -2.271 9.539 5.367 1 98.88 129 GLU B CA 1
ATOM 2020 C C . GLU B 1 129 ? -1.479 9.367 6.66 1 98.88 129 GLU B C 1
ATOM 2022 O O . GLU B 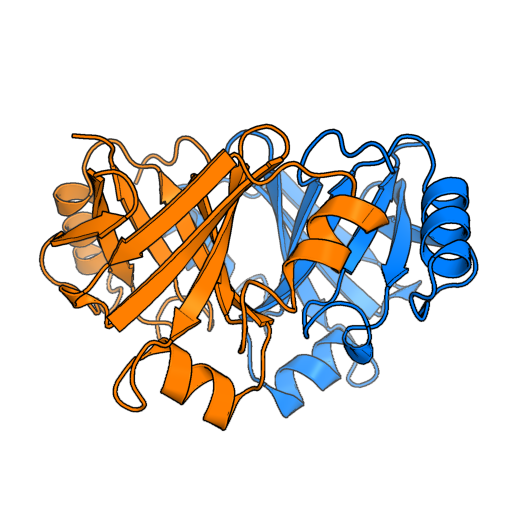1 129 ? -0.729 8.406 6.812 1 98.88 129 GLU B O 1
ATOM 2027 N N . VAL B 1 130 ? -1.562 10.375 7.551 1 98.81 130 VAL B N 1
ATOM 2028 C CA . VAL B 1 130 ? -1.128 10.188 8.93 1 98.81 130 VAL B CA 1
ATOM 2029 C C . VAL B 1 130 ? -2.344 10 9.836 1 98.81 130 VAL B C 1
ATOM 2031 O O . VAL B 1 130 ? -3.373 10.656 9.641 1 98.81 130 VAL B O 1
ATOM 2034 N N . CYS B 1 131 ? -2.219 9.062 10.836 1 98.62 131 CYS B N 1
ATOM 2035 C CA . CYS B 1 131 ? -3.385 8.812 11.68 1 98.62 131 CYS B CA 1
ATOM 2036 C C . CYS B 1 131 ? -2.965 8.438 13.094 1 98.62 131 CYS B C 1
ATOM 2038 O O . CYS B 1 131 ? -1.854 7.953 13.305 1 98.62 131 CYS B O 1
ATOM 2040 N N . ASP B 1 132 ? -3.818 8.758 14.055 1 98.19 132 ASP B N 1
ATOM 2041 C CA . ASP B 1 132 ? -3.643 8.375 15.453 1 98.19 132 ASP B CA 1
ATOM 2042 C C . ASP B 1 132 ? -4.957 7.883 16.047 1 98.19 132 ASP B C 1
ATOM 2044 O O . ASP B 1 132 ? -6.012 7.992 15.43 1 98.19 132 ASP B O 1
ATOM 2048 N N . HIS B 1 133 ? -4.902 7.012 17.188 1 88.94 133 HIS B N 1
ATOM 2049 C CA . HIS B 1 133 ? -6.066 6.426 17.828 1 88.94 133 HIS B CA 1
ATOM 2050 C C . HIS B 1 133 ? -6.566 7.316 18.969 1 88.94 133 HIS B C 1
ATOM 2052 O O . HIS B 1 133 ? -7.512 6.957 19.672 1 88.94 133 HIS B O 1
ATOM 2058 N N . LYS B 1 134 ? -6.348 8.594 19.031 1 70.31 134 LYS B N 1
ATOM 2059 C CA . LYS B 1 134 ? -6.824 9.312 20.219 1 70.31 134 LYS B CA 1
ATOM 2060 C C . LYS B 1 134 ? -8.344 9.461 20.188 1 70.31 134 LYS B C 1
ATOM 2062 O O . LYS B 1 134 ? -8.953 9.484 19.125 1 70.31 134 LYS B O 1
#

Foldseek 3Di:
DDFDDFAEWEWQDQDPVVCVCCCCVVVVWDWDDWDDDVVQQWIWTWTDDPNYIYIYTHGNDCPHPSVVCCVVPNTTTAAIETEDAAQQVVLVVCVVVPWAWPDNGWDADPPGKTKTWTDCVRVVNHTYMYIYND/DDFDDFAEWEWQDQDPVVCVCCCCVVVVWDWDDWDDDVVQQWIWTWTDDPNYIYIYTHGNDCPHPSVVCCVVPNTTTQAIETEDAAAQVVLVVCVVVPWAWPDNGWDADPPGKTKTWTDCVRVVNHTYMYIYND

pLDDT: mean 97.66, std 2.85, range [70.31, 98.94]

Solvent-accessible surface area (backbone atoms only — not comparable to full-atom values): 13390 Å² total; per-residue (Å²): 78,68,61,61,30,43,48,31,36,36,28,32,36,87,41,60,80,76,47,44,54,53,46,33,70,46,47,49,42,56,75,79,49,74,48,74,40,73,93,62,27,29,35,36,36,34,28,68,36,61,80,28,28,44,32,41,36,17,44,73,39,80,82,13,68,54,32,49,43,33,72,74,69,43,40,16,78,58,34,46,26,35,27,34,86,45,30,51,59,44,44,52,52,36,43,76,70,70,35,48,63,70,33,88,54,52,41,82,45,73,97,60,22,29,28,31,36,39,32,24,92,59,46,64,43,32,36,36,30,37,24,16,82,107,80,68,63,59,29,42,50,31,37,37,28,32,35,86,40,60,80,74,47,43,55,53,45,34,69,46,48,48,42,56,77,78,48,73,46,74,39,74,93,63,27,28,36,37,36,35,28,68,36,60,80,29,27,44,32,40,36,18,44,71,40,80,82,11,69,53,32,49,45,34,72,76,69,44,40,17,79,58,34,46,28,35,26,34,86,45,29,51,59,45,45,51,52,37,42,76,71,70,35,48,63,70,33,89,56,52,39,83,45,75,98,60,22,30,28,32,36,39,33,26,90,58,47,62,42,33,36,35,30,38,22,15,81,109

Secondary structure (DSSP, 8-state):
-----EEEEEEE-S-HHHHHHIIIIIS---EEEEEEEGGGTEEEEEEEETTEEEEEEEESSTTSHHHHHHHHH-SEEEEEEEE-S-HHHHHHHHHHTTPPBS-SS-EE-GGG-EEEEE-GGGTTT--EEEEE--/-----EEEEEEE-S-HHHHHHIIIIIS---EEEEEEEGGGTEEEEEEEETTEEEEEEEESSTTSHHHHHHHHH-SEEEEEEEE-S-HHHHHHHHHHTTPPBS-SS-EE-GGG-EEEEE-GGGTTT--EEEEE--

Sequence (268 aa):
MNLSHIEHLGIAVKSIEEALPYYENVLGLKCYSIEEVPDQKVRTAFMMVGQTKLELLEPTSDESPIAKFIEKRGEGIHHIAFCVEDANEALADAASKGIKLIDEKARKGAEGLNIGFLHPKSTMGVLTEVCDHKMNLSHIEHLGIAVKSIEEALPYYENVLGLKCYSIEEVPDQKVRTAFMMVGQTKLELLEPTSDESPIAKFIEKRGEGIHHIAFCVEDANEALADAASKGIKLIDEKARKGAEGLNIGFLHPKSTMGVLTEVCDHK